Protein AF-0000000068881629 (afdb_homodimer)

Radius of gyration: 26.23 Å; Cα contacts (8 Å, |Δi|>4): 688; chains: 2; bounding box: 53×86×52 Å

Secondary structure (DSSP, 8-state):
-----------------------TTPPPPEEE-SGGGSHHHHHHHHHS-TT-GGGGTTTEEEEEEESEEEEEBTT-SSEEEEE-S-TT-EEEEEEE--S-HHHHHHHHHHHGGGEEEEEEEEEEE-TTSSEEEEEEEEEEEEE-S-GGGB-SSPP-HHHHHHHTHHHHHHHTTTEEE------S--/-----------------------TTPPPPEEE-SGGGSHHHHHHHHHS-TT-GGGGTTTEEEEEEESEEEEEBTT-SSEEEEE-S-TT-EEEEEEE--S-HHHHHHHHHHH-TTEEEEEEEEEEE-TTSSEEEEEEEEEEEEE-S-GGGB-SSPP-HHHHHHHTHHHHHHHTTTEEE------S--

Structure (mmCIF, N/CA/C/O backbone):
data_AF-0000000068881629-model_v1
#
loop_
_entity.id
_entity.type
_entity.pdbx_description
1 polymer 'Putative gamma-glu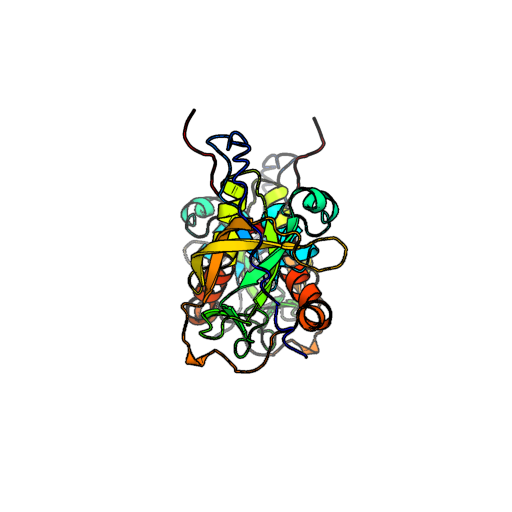tamylcyclotransferase'
#
loop_
_atom_site.group_PDB
_atom_site.id
_atom_site.type_symbol
_atom_site.label_atom_id
_atom_site.label_alt_id
_atom_site.label_comp_id
_atom_site.label_asym_id
_atom_site.label_entity_id
_atom_site.label_seq_id
_atom_site.pdbx_PDB_ins_code
_atom_site.Cartn_x
_atom_site.Cartn_y
_atom_site.Cartn_z
_atom_site.occupancy
_atom_site.B_iso_or_equiv
_atom_site.auth_seq_id
_atom_site.auth_comp_id
_atom_site.auth_asym_id
_atom_site.auth_atom_id
_atom_site.pdbx_PDB_model_num
ATOM 1 N N . MET A 1 1 ? -17.812 -26.344 -12.188 1 23.72 1 MET A N 1
ATOM 2 C CA . MET A 1 1 ? -16.438 -25.969 -12.461 1 23.72 1 MET A CA 1
ATOM 3 C C . MET A 1 1 ? -15.516 -27.188 -12.43 1 23.72 1 MET A C 1
ATOM 5 O O . MET A 1 1 ? -15.281 -27.75 -11.367 1 23.72 1 MET A O 1
ATOM 9 N N . GLN A 1 2 ? -15.562 -27.953 -13.5 1 23.16 2 GLN A N 1
ATOM 10 C CA . GLN A 1 2 ? -15.133 -29.344 -13.609 1 23.16 2 GLN A CA 1
ATOM 11 C C . GLN A 1 2 ? -13.625 -29.484 -13.406 1 23.16 2 GLN A C 1
ATOM 13 O O . GLN A 1 2 ? -12.844 -28.812 -14.086 1 23.16 2 GLN A O 1
ATOM 18 N N . GLN A 1 3 ? -13.172 -29.734 -12.148 1 29.77 3 GLN A N 1
ATOM 19 C CA . GLN A 1 3 ? -11.805 -30.125 -11.828 1 29.77 3 GLN A CA 1
ATOM 20 C C . GLN A 1 3 ? -11.258 -31.109 -12.852 1 29.77 3 GLN A C 1
ATOM 22 O O . GLN A 1 3 ? -11.797 -32.219 -13.016 1 29.77 3 GLN A O 1
ATOM 27 N N . ARG A 1 4 ? -10.742 -30.625 -13.992 1 34.75 4 ARG A N 1
ATOM 28 C CA . ARG A 1 4 ? -10.289 -31.531 -15.039 1 34.75 4 ARG A CA 1
ATOM 29 C C . ARG A 1 4 ? -9.234 -32.5 -14.508 1 34.75 4 ARG A C 1
ATOM 31 O O . ARG A 1 4 ? -8.336 -32.094 -13.766 1 34.75 4 ARG A O 1
ATOM 38 N N . ARG A 1 5 ? -9.586 -33.719 -14.391 1 35.06 5 ARG A N 1
ATOM 39 C CA . ARG A 1 5 ? -8.758 -34.875 -14.039 1 35.06 5 ARG A CA 1
ATOM 40 C C . ARG A 1 5 ? -7.574 -35 -14.984 1 35.06 5 ARG A C 1
ATOM 42 O O . ARG A 1 5 ? -7.75 -35.031 -16.203 1 35.06 5 ARG A O 1
ATOM 49 N N . CYS A 1 6 ? -6.496 -34.406 -14.633 1 38.53 6 CYS A N 1
ATOM 50 C CA . CYS A 1 6 ? -5.297 -34.469 -15.461 1 38.53 6 CYS A CA 1
ATOM 51 C C . CYS A 1 6 ? -4.824 -35.906 -15.633 1 38.53 6 CYS A C 1
ATOM 53 O O . CYS A 1 6 ? -4.742 -36.656 -14.656 1 38.53 6 CYS A O 1
ATOM 55 N N . GLU A 1 7 ? -5.082 -36.562 -16.828 1 32.75 7 GLU A N 1
ATOM 56 C CA . GLU A 1 7 ? -4.535 -37.875 -17.219 1 32.75 7 GLU A CA 1
ATOM 57 C C . GLU A 1 7 ? -3.008 -37.812 -17.25 1 32.75 7 GLU A C 1
ATOM 59 O O . GLU A 1 7 ? -2.416 -36.969 -17.906 1 32.75 7 GLU A O 1
ATOM 64 N N . VAL A 1 8 ? -2.346 -38.281 -16.297 1 36.53 8 VAL A N 1
ATOM 65 C CA . VAL A 1 8 ? -0.892 -38.344 -16.172 1 36.53 8 VAL A CA 1
ATOM 66 C C . VAL A 1 8 ? -0.336 -39.406 -17.109 1 36.53 8 VAL A C 1
ATOM 68 O O . VAL A 1 8 ? -0.591 -40.594 -16.906 1 36.53 8 VAL A O 1
ATOM 71 N N . GLU A 1 9 ? -0.224 -39.25 -18.469 1 35 9 GLU A N 1
ATOM 72 C CA . GLU A 1 9 ? 0.528 -40.25 -19.234 1 35 9 GLU A CA 1
ATOM 73 C C . GLU A 1 9 ? 1.98 -40.312 -18.766 1 35 9 GLU A C 1
ATOM 75 O O . GLU A 1 9 ? 2.57 -39.281 -18.406 1 35 9 GLU A O 1
ATOM 80 N N . LYS A 1 10 ? 2.527 -41.5 -18.406 1 35.69 10 LYS A N 1
ATOM 81 C CA . LYS A 1 10 ? 3.867 -41.906 -18 1 35.69 10 LYS A CA 1
ATOM 82 C C . LYS A 1 10 ? 4.879 -41.656 -19.109 1 35.69 10 LYS A C 1
ATOM 84 O O . LYS A 1 10 ? 4.957 -42.406 -20.078 1 35.69 10 LYS A O 1
ATOM 89 N N . GLY A 1 11 ? 5.047 -40.406 -19.641 1 31.11 11 GLY A N 1
ATOM 90 C CA . GLY A 1 11 ? 6.109 -40.281 -20.625 1 31.11 11 GLY A CA 1
ATOM 91 C C . GLY A 1 11 ? 7.484 -40.594 -20.078 1 31.11 11 GLY A C 1
ATOM 92 O O . GLY A 1 11 ? 7.715 -40.469 -18.859 1 31.11 11 GLY A O 1
ATOM 93 N N . THR A 1 12 ? 8.195 -41.406 -20.75 1 34.22 12 THR A N 1
ATOM 94 C CA . THR A 1 12 ? 9.578 -41.844 -20.594 1 34.22 12 THR A CA 1
ATOM 95 C C . THR A 1 12 ? 10.523 -40.625 -20.578 1 34.22 12 THR A C 1
ATOM 97 O O . THR A 1 12 ? 10.375 -39.719 -21.391 1 34.22 12 THR A O 1
ATOM 100 N N . GLU A 1 13 ? 11.156 -40.312 -19.422 1 25.34 13 GLU A N 1
ATOM 101 C CA . GLU A 1 13 ? 11.984 -39.188 -18.953 1 25.34 13 GLU A CA 1
ATOM 102 C C . GLU A 1 13 ? 13.281 -39.125 -19.766 1 25.34 13 GLU A C 1
ATOM 104 O O . GLU A 1 13 ? 14.211 -39.875 -19.547 1 25.34 13 GLU A O 1
ATOM 109 N N . LYS A 1 14 ? 13.352 -39.219 -21.047 1 33.72 14 LYS A N 1
ATOM 110 C CA . LYS A 1 14 ? 14.695 -38.906 -21.516 1 33.72 14 LYS A CA 1
ATOM 111 C C . LYS A 1 14 ? 15.18 -37.562 -20.969 1 33.72 14 LYS A C 1
ATOM 113 O O . LYS A 1 14 ? 14.5 -36.531 -21.141 1 33.72 14 LYS A O 1
ATOM 118 N N . ASP A 1 15 ? 15.977 -37.469 -19.828 1 27.28 15 ASP A N 1
ATOM 119 C CA . ASP A 1 15 ? 16.641 -36.406 -19.078 1 27.28 15 ASP A CA 1
ATOM 120 C C . ASP A 1 15 ? 17.5 -35.531 -20 1 27.28 15 ASP A C 1
ATOM 122 O O . ASP A 1 15 ? 18.719 -35.469 -19.844 1 27.28 15 ASP A O 1
ATOM 126 N N . SER A 1 16 ? 17.109 -35.312 -21.188 1 32.19 16 SER A N 1
ATOM 127 C CA . SER A 1 16 ? 18.062 -34.375 -21.797 1 32.19 16 SER A CA 1
ATOM 128 C C . SER A 1 16 ? 18.281 -33.156 -20.938 1 32.19 16 SER A C 1
ATOM 130 O O . SER A 1 16 ? 17.375 -32.344 -20.766 1 32.19 16 SER A O 1
ATOM 132 N N . SER A 1 17 ? 19.078 -33.312 -19.906 1 30.61 17 SER A N 1
ATOM 133 C CA . SER A 1 17 ? 19.562 -32.312 -18.953 1 30.61 17 SER A CA 1
ATOM 134 C C . SER A 1 17 ? 20.125 -31.094 -19.672 1 30.61 17 SER A C 1
ATOM 136 O O . SER A 1 17 ? 21.25 -31.141 -20.188 1 30.61 17 SER A O 1
ATOM 138 N N . ARG A 1 18 ? 19.5 -30.516 -20.672 1 30.95 18 ARG A N 1
ATOM 139 C CA . ARG A 1 18 ? 20.078 -29.219 -21.031 1 30.95 18 ARG A CA 1
ATOM 140 C C . ARG A 1 18 ? 20.406 -28.406 -19.781 1 30.95 18 ARG A C 1
ATOM 142 O O . ARG A 1 18 ? 19.531 -28.141 -18.953 1 30.95 18 ARG A O 1
ATOM 149 N N . THR A 1 19 ? 21.641 -28.656 -19.25 1 31.28 19 THR A N 1
ATOM 150 C CA . THR A 1 19 ? 22.219 -27.859 -18.172 1 31.28 19 THR A CA 1
ATOM 151 C C . THR A 1 19 ? 22.094 -26.375 -18.484 1 31.28 19 THR A C 1
ATOM 153 O O . THR A 1 19 ? 22.672 -25.875 -19.453 1 31.28 19 THR A O 1
ATOM 156 N N . CYS A 1 20 ? 20.938 -25.906 -18.812 1 32.12 20 CYS A N 1
ATOM 157 C CA . CYS A 1 20 ? 20.859 -24.438 -18.844 1 32.12 20 CYS A CA 1
ATOM 158 C C . CYS A 1 20 ? 21.656 -23.828 -17.703 1 32.12 20 CYS A C 1
ATOM 160 O O . CYS A 1 20 ? 21.531 -24.25 -16.562 1 32.12 20 CYS A O 1
ATOM 162 N N . SER A 1 21 ? 22.844 -23.344 -17.984 1 31.14 21 SER A N 1
ATOM 163 C CA . SER A 1 21 ? 23.688 -22.594 -17.047 1 31.14 21 SER A CA 1
ATOM 164 C C . SER A 1 21 ? 22.859 -21.703 -16.141 1 31.14 21 SER A C 1
ATOM 166 O O . SER A 1 21 ? 22.172 -20.797 -16.609 1 31.14 21 SER A O 1
ATOM 168 N N . ALA A 1 22 ? 22.156 -22.281 -15.273 1 39.44 22 ALA A N 1
ATOM 169 C CA . ALA A 1 22 ? 21.625 -21.5 -14.164 1 39.44 22 ALA A CA 1
ATOM 170 C C . ALA A 1 22 ? 22.547 -20.328 -13.812 1 39.44 22 ALA A C 1
ATOM 172 O O . ALA A 1 22 ? 23.688 -20.547 -13.391 1 39.44 22 ALA A O 1
ATOM 173 N N . SER A 1 23 ? 22.531 -19.391 -14.594 1 41.22 23 SER A N 1
ATOM 174 C CA . SER A 1 23 ? 23.344 -18.281 -14.102 1 41.22 23 SER A CA 1
ATOM 175 C C . SER A 1 23 ? 23.297 -18.203 -12.578 1 41.22 23 SER A C 1
ATOM 177 O O . SER A 1 23 ? 22.25 -18.359 -11.969 1 41.22 23 SER A O 1
ATOM 179 N N . VAL A 1 24 ? 24.25 -18.516 -11.789 1 50.12 24 VAL A N 1
ATOM 180 C CA . VAL A 1 24 ? 24.578 -18.578 -10.367 1 50.12 24 VAL A CA 1
ATOM 181 C C . VAL A 1 24 ? 23.75 -17.547 -9.609 1 50.12 24 VAL A C 1
ATOM 183 O O . VAL A 1 24 ? 23.406 -17.75 -8.445 1 50.12 24 VAL A O 1
ATOM 186 N N . GLY A 1 25 ? 22.984 -16.594 -10.367 1 66 25 GLY A N 1
ATOM 187 C CA . GLY A 1 25 ? 22.438 -15.469 -9.641 1 66 25 GLY A CA 1
ATOM 188 C C . GLY A 1 25 ? 20.938 -15.336 -9.781 1 66 25 GLY A C 1
ATOM 189 O O . GLY A 1 25 ? 20.312 -14.531 -9.086 1 66 25 GLY A O 1
ATOM 190 N N . ALA A 1 26 ? 20.344 -16.344 -10.609 1 81.69 26 ALA A N 1
ATOM 191 C CA . ALA A 1 26 ? 18.922 -16.125 -10.844 1 81.69 26 ALA A CA 1
ATOM 192 C C . ALA A 1 26 ? 18.078 -16.891 -9.82 1 81.69 26 ALA A C 1
ATOM 194 O O . ALA A 1 26 ? 18.422 -18.016 -9.438 1 81.69 26 ALA A O 1
ATOM 195 N N . PRO A 1 27 ? 17 -16.297 -9.312 1 92.62 27 PRO A N 1
ATOM 196 C CA . PRO A 1 27 ? 16.109 -16.953 -8.352 1 92.62 27 PRO A CA 1
ATOM 197 C C . PRO A 1 27 ? 15.43 -18.188 -8.93 1 92.62 27 PRO A C 1
ATOM 199 O O . PRO A 1 27 ? 15.305 -18.312 -10.156 1 92.62 27 PRO A O 1
ATOM 202 N N . ARG A 1 28 ? 15.117 -19.188 -8.055 1 95.94 28 ARG A N 1
ATOM 203 C CA . ARG A 1 28 ? 14.344 -20.344 -8.484 1 95.94 28 ARG A CA 1
ATOM 204 C C . ARG A 1 28 ? 13.031 -19.938 -9.133 1 95.94 28 ARG A C 1
ATOM 206 O O . ARG A 1 28 ? 12.406 -18.953 -8.719 1 95.94 28 ARG A O 1
ATOM 213 N N . PRO A 1 29 ? 12.633 -20.734 -10.188 1 97.94 29 PRO A N 1
ATOM 214 C CA . PRO A 1 29 ? 11.312 -20.469 -10.758 1 97.94 29 PRO A CA 1
ATOM 215 C C . PRO A 1 29 ? 10.195 -20.531 -9.719 1 97.94 29 PRO A C 1
ATOM 217 O O . PRO A 1 29 ? 10.289 -21.297 -8.75 1 97.94 29 PRO A O 1
ATOM 220 N N . LEU A 1 30 ? 9.195 -19.703 -9.93 1 98.69 30 LEU A N 1
ATOM 221 C CA . LEU A 1 30 ? 8.109 -19.578 -8.961 1 98.69 30 LEU A CA 1
ATOM 222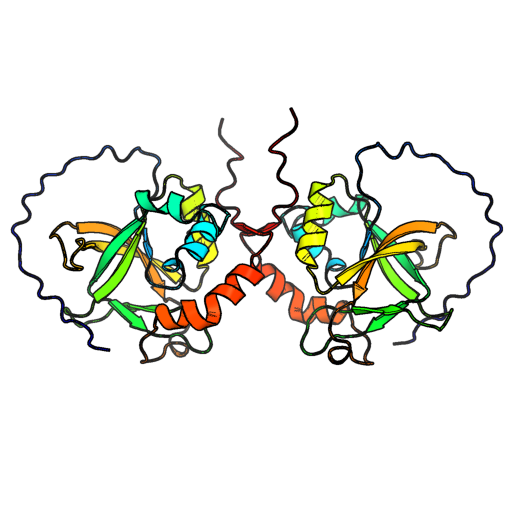 C C . LEU A 1 30 ? 6.762 -19.797 -9.633 1 98.69 30 LEU A C 1
ATOM 224 O O . LEU A 1 30 ? 6.434 -19.125 -10.617 1 98.69 30 LEU A O 1
ATOM 228 N N . PHE A 1 31 ? 6.02 -20.797 -9.133 1 98.81 31 PHE A N 1
ATOM 229 C CA . PHE A 1 31 ? 4.66 -21.031 -9.609 1 98.81 31 PHE A CA 1
ATOM 230 C C . PHE A 1 31 ? 3.662 -20.172 -8.844 1 98.81 31 PHE A C 1
ATOM 232 O O . PHE A 1 31 ? 3.609 -20.219 -7.617 1 98.81 31 PHE A O 1
ATOM 239 N N . VAL A 1 32 ? 2.873 -19.344 -9.57 1 98.81 32 VAL A N 1
ATOM 240 C CA . VAL A 1 32 ? 1.838 -18.531 -8.953 1 98.81 32 VAL A CA 1
ATOM 241 C C . VAL A 1 32 ? 0.462 -18.984 -9.438 1 98.81 32 VAL A C 1
ATOM 243 O O . VAL A 1 32 ? 0.297 -19.328 -10.609 1 98.81 32 VAL A O 1
ATOM 246 N N . TYR A 1 33 ? -0.521 -18.859 -8.523 1 98.75 33 TYR A N 1
ATOM 247 C CA . TYR A 1 33 ? -1.8 -19.5 -8.82 1 98.75 33 TYR A CA 1
ATOM 248 C C . TYR A 1 33 ? -2.961 -18.578 -8.453 1 98.75 33 TYR A C 1
ATOM 250 O O . TYR A 1 33 ? -4.109 -18.859 -8.812 1 98.75 33 TYR A O 1
ATOM 258 N N . GLY A 1 34 ? -2.736 -17.547 -7.707 1 98.5 34 GLY A N 1
ATOM 259 C CA . GLY A 1 34 ? -3.809 -16.719 -7.184 1 98.5 34 GLY A CA 1
ATOM 260 C C . GLY A 1 34 ? -3.906 -15.367 -7.867 1 98.5 34 GLY A C 1
ATOM 261 O O . GLY A 1 34 ? -3.963 -15.297 -9.094 1 98.5 34 GLY A O 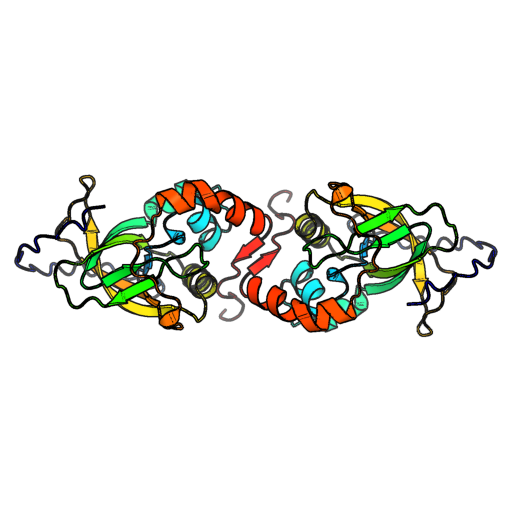1
ATOM 262 N N . THR A 1 35 ? -3.928 -14.281 -7.051 1 98.62 35 THR A N 1
ATOM 263 C CA . THR A 1 35 ? -4.16 -12.93 -7.539 1 98.62 35 THR A CA 1
ATOM 264 C C . THR A 1 35 ? -3.01 -12.469 -8.43 1 98.62 35 THR A C 1
ATOM 266 O O . THR A 1 35 ? -3.207 -11.664 -9.344 1 98.62 35 THR A O 1
ATOM 269 N N . LEU A 1 36 ? -1.833 -13.016 -8.242 1 98.56 36 LEU A N 1
ATOM 270 C CA . LEU A 1 36 ? -0.67 -12.648 -9.039 1 98.56 36 LEU A CA 1
ATOM 271 C C . LEU A 1 36 ? -0.792 -13.188 -10.461 1 98.56 36 LEU A C 1
ATOM 273 O O . LEU A 1 36 ? 0.025 -12.867 -11.32 1 98.56 36 LEU A O 1
ATOM 277 N N . ARG A 1 37 ? -1.816 -13.977 -10.75 1 98.56 37 ARG A N 1
ATOM 278 C CA . ARG A 1 37 ? -2.082 -14.375 -12.125 1 98.56 37 ARG A CA 1
ATOM 279 C C . ARG A 1 37 ? -2.717 -13.227 -12.906 1 98.56 37 ARG A C 1
ATOM 281 O O . ARG A 1 37 ? -2.799 -13.281 -14.141 1 98.56 37 ARG A O 1
ATOM 288 N N . ALA A 1 38 ? -3.33 -12.25 -12.25 1 98.69 38 ALA A N 1
ATOM 289 C CA . ALA A 1 38 ? -3.732 -11.023 -12.938 1 98.69 38 ALA A CA 1
ATOM 290 C C . ALA A 1 38 ? -2.514 -10.227 -13.398 1 98.69 38 ALA A C 1
ATOM 292 O O . ALA A 1 38 ? -1.801 -9.648 -12.578 1 98.69 38 ALA A O 1
ATOM 293 N N . LYS A 1 39 ? -2.303 -10.141 -14.633 1 98.31 39 LYS A N 1
ATOM 294 C CA . LYS A 1 39 ? -1.055 -9.633 -15.203 1 98.31 39 LYS A CA 1
ATOM 295 C C . LYS A 1 39 ? -0.773 -8.211 -14.727 1 98.31 39 LYS A C 1
ATOM 297 O O . LYS A 1 39 ? 0.367 -7.879 -14.398 1 98.31 39 LYS A O 1
ATOM 302 N N . PRO A 1 40 ? -1.777 -7.293 -14.672 1 98.69 40 PRO A N 1
ATOM 303 C CA . PRO A 1 40 ? -1.465 -5.945 -14.18 1 98.69 40 PRO A CA 1
ATOM 304 C C . PRO A 1 40 ? -0.93 -5.949 -12.75 1 98.69 40 PRO A C 1
ATOM 306 O O . PRO A 1 40 ? -0.012 -5.191 -12.43 1 98.69 40 PRO A O 1
ATOM 309 N N . LEU A 1 41 ? -1.505 -6.781 -11.898 1 98.75 41 LEU A N 1
ATOM 310 C CA . LEU A 1 41 ? -1.04 -6.855 -10.516 1 98.75 41 LEU A CA 1
ATOM 311 C C . LEU A 1 41 ? 0.362 -7.449 -10.445 1 98.75 41 LEU A C 1
ATOM 313 O O . LEU A 1 41 ? 1.205 -6.973 -9.68 1 98.75 41 LEU A O 1
ATOM 317 N N . LEU A 1 42 ? 0.613 -8.484 -11.266 1 98.75 42 LEU A N 1
ATOM 318 C CA . LEU A 1 42 ? 1.95 -9.062 -11.328 1 98.75 42 LEU A CA 1
ATOM 319 C C . LEU A 1 42 ? 2.967 -8.031 -11.805 1 98.75 42 LEU A C 1
ATOM 321 O O . LEU A 1 42 ? 4.062 -7.93 -11.25 1 98.75 42 LEU A O 1
ATOM 325 N N . ALA A 1 43 ? 2.604 -7.324 -12.844 1 98.38 43 ALA A N 1
ATOM 326 C CA . ALA A 1 43 ? 3.486 -6.281 -13.359 1 98.38 43 ALA A CA 1
ATOM 327 C C . ALA A 1 43 ? 3.805 -5.246 -12.289 1 98.38 43 ALA A C 1
ATOM 329 O O . ALA A 1 43 ? 4.957 -4.832 -12.133 1 98.38 43 ALA A O 1
ATOM 330 N N . TRP A 1 44 ? 2.805 -4.902 -11.531 1 98.25 44 TRP A N 1
ATOM 331 C CA . TRP A 1 44 ? 3.025 -3.975 -10.43 1 98.25 44 TRP A CA 1
ATOM 332 C C . TRP A 1 44 ? 3.963 -4.578 -9.391 1 98.25 44 TRP A C 1
ATOM 334 O O . TRP A 1 44 ? 4.934 -3.941 -8.977 1 98.25 44 TRP A O 1
ATOM 344 N N . ALA A 1 45 ? 3.691 -5.738 -8.977 1 98.25 45 ALA A N 1
ATOM 345 C CA . ALA A 1 45 ? 4.438 -6.375 -7.895 1 98.25 45 ALA A CA 1
ATOM 346 C C . ALA A 1 45 ? 5.902 -6.559 -8.273 1 98.25 45 ALA A C 1
ATOM 348 O O . ALA A 1 45 ? 6.793 -6.367 -7.441 1 98.25 45 ALA A O 1
ATOM 349 N N . VAL A 1 46 ? 6.18 -6.887 -9.562 1 97.5 46 VAL A N 1
ATOM 350 C CA . VAL A 1 46 ? 7.523 -7.289 -9.969 1 97.5 46 VAL A CA 1
ATOM 351 C C . VAL A 1 46 ? 8.258 -6.09 -10.57 1 97.5 46 VAL A C 1
ATOM 353 O O . VAL A 1 46 ? 9.461 -5.918 -10.344 1 97.5 46 VAL A O 1
ATOM 356 N N . LEU A 1 47 ? 7.477 -5.246 -11.352 1 95.94 47 LEU A N 1
ATOM 357 C CA . LEU A 1 47 ? 8.125 -4.207 -12.148 1 95.94 47 LEU A CA 1
ATOM 358 C C . LEU A 1 47 ? 7.797 -2.822 -11.602 1 95.94 47 LEU A C 1
ATOM 360 O O . LEU A 1 47 ? 8.367 -1.824 -12.055 1 95.94 47 LEU A O 1
ATOM 364 N N . GLY A 1 48 ? 6.832 -2.701 -10.719 1 95.81 48 GLY A N 1
ATOM 365 C CA . GLY A 1 48 ? 6.48 -1.432 -10.102 1 95.81 48 GLY A CA 1
ATOM 366 C C . GLY A 1 48 ? 5.473 -0.635 -10.906 1 95.81 48 GLY A C 1
ATOM 367 O O . GLY A 1 48 ? 5.137 0.495 -10.547 1 95.81 48 GLY A O 1
ATOM 368 N N . ASP A 1 49 ? 5.027 -1.214 -11.969 1 96.19 49 ASP A N 1
ATOM 369 C CA . ASP A 1 49 ? 4.129 -0.513 -12.883 1 96.19 49 ASP A CA 1
ATOM 370 C C . ASP A 1 49 ? 3.121 -1.475 -13.508 1 96.19 49 ASP A C 1
ATOM 372 O O . ASP A 1 49 ? 3.482 -2.301 -14.352 1 96.19 49 ASP A O 1
ATOM 376 N N . SER A 1 50 ? 1.824 -1.289 -13.156 1 97.81 50 SER A N 1
ATOM 377 C CA . SER A 1 50 ? 0.762 -2.209 -13.555 1 97.81 50 SER A CA 1
ATOM 378 C C . SER A 1 50 ? 0.501 -2.145 -15.055 1 97.81 50 SER A C 1
ATOM 380 O O . SER A 1 50 ? -0.161 -3.021 -15.609 1 97.81 50 SER A O 1
ATOM 382 N N . SER A 1 51 ? 1.009 -1.121 -15.719 1 97.19 51 SER A N 1
ATOM 383 C CA . SER A 1 51 ? 0.768 -0.962 -17.141 1 97.19 51 SER A CA 1
ATOM 384 C C . SER A 1 51 ? 1.795 -1.734 -17.969 1 97.19 51 SER A C 1
ATOM 386 O O . SER A 1 51 ? 1.63 -1.903 -19.172 1 97.19 51 SER A O 1
ATOM 388 N N . ARG A 1 52 ? 2.793 -2.311 -17.359 1 97.12 52 ARG A N 1
ATOM 389 C CA . ARG A 1 52 ? 3.896 -2.949 -18.062 1 97.12 52 ARG A CA 1
ATOM 390 C C . ARG A 1 52 ? 3.662 -4.449 -18.203 1 97.12 52 ARG A C 1
ATOM 392 O O . ARG A 1 52 ? 4.559 -5.25 -17.938 1 97.12 52 ARG A O 1
ATOM 399 N N . VAL A 1 53 ? 2.486 -4.812 -18.609 1 97.69 53 VAL A N 1
ATOM 400 C CA . VAL A 1 53 ? 2.082 -6.215 -18.703 1 97.69 53 VAL A CA 1
ATOM 401 C C . VAL A 1 53 ? 2.857 -6.906 -19.812 1 97.69 53 VAL A C 1
ATOM 403 O O . VAL A 1 53 ? 3.197 -8.086 -19.703 1 97.69 53 VAL A O 1
ATOM 406 N N . ASP A 1 54 ? 3.184 -6.195 -20.891 1 96.94 54 ASP A N 1
ATOM 407 C CA . ASP A 1 54 ? 3.885 -6.789 -22.016 1 96.94 54 ASP A CA 1
ATOM 408 C C . ASP A 1 54 ? 5.293 -7.23 -21.625 1 96.94 54 ASP A C 1
ATOM 410 O O . ASP A 1 54 ? 5.84 -8.172 -22.203 1 96.94 54 ASP A O 1
ATOM 414 N N . ASP A 1 55 ? 5.863 -6.574 -20.672 1 96.12 55 ASP A N 1
ATOM 415 C CA . ASP A 1 55 ? 7.211 -6.898 -20.219 1 96.12 55 ASP A CA 1
ATOM 416 C C . ASP A 1 55 ? 7.238 -8.242 -19.5 1 96.12 55 ASP A C 1
ATOM 418 O O . ASP A 1 55 ? 8.312 -8.812 -19.281 1 96.12 55 ASP A O 1
ATOM 422 N N . LEU A 1 56 ? 6.062 -8.789 -19.172 1 96.25 56 LEU A N 1
ATOM 423 C CA . LEU A 1 56 ? 5.961 -10.047 -18.438 1 96.25 56 LEU A CA 1
ATOM 424 C C . LEU A 1 56 ? 6.039 -11.242 -19.391 1 96.25 56 LEU A C 1
ATOM 426 O O . LEU A 1 56 ? 6.258 -12.375 -18.969 1 96.25 56 LEU A O 1
ATOM 430 N N . ASP A 1 57 ? 5.84 -10.992 -20.641 1 94 57 ASP A N 1
ATOM 431 C CA . ASP A 1 57 ? 5.621 -12.062 -21.609 1 94 57 ASP A CA 1
ATOM 432 C C . ASP A 1 57 ? 6.781 -13.062 -21.594 1 94 57 ASP A C 1
ATOM 434 O O . ASP A 1 57 ? 6.57 -14.266 -21.719 1 94 57 ASP A O 1
ATOM 438 N N . ASP A 1 58 ? 7.965 -12.562 -21.391 1 92.06 58 ASP A N 1
ATOM 439 C CA . ASP A 1 58 ? 9.125 -13.453 -21.406 1 92.06 58 ASP A CA 1
ATOM 440 C C . ASP A 1 58 ? 9.391 -14.047 -20.031 1 92.06 58 ASP A C 1
ATOM 442 O O . ASP A 1 58 ? 10.25 -14.922 -19.875 1 92.06 58 ASP A O 1
ATOM 446 N N . MET A 1 59 ? 8.609 -13.664 -19.062 1 95.12 59 MET A N 1
ATOM 447 C CA . MET A 1 59 ? 8.875 -14.062 -17.688 1 95.12 59 MET A CA 1
ATOM 448 C C . MET A 1 59 ? 7.883 -15.117 -17.234 1 95.12 59 MET A C 1
ATOM 450 O O . MET A 1 59 ? 8.102 -15.789 -16.219 1 95.12 59 MET A O 1
ATOM 454 N N . ILE A 1 60 ? 6.777 -15.266 -17.984 1 97.31 60 ILE A N 1
ATOM 455 C CA . ILE A 1 60 ? 5.734 -16.141 -17.469 1 97.31 60 ILE A CA 1
ATOM 456 C C . ILE A 1 60 ? 5.387 -17.203 -18.516 1 97.31 60 ILE A C 1
ATOM 458 O O . ILE A 1 60 ? 5.375 -16.906 -19.719 1 97.31 60 ILE A O 1
ATOM 462 N N . ARG A 1 61 ? 5.074 -18.438 -18.031 1 97.12 61 ARG A N 1
ATOM 463 C CA . ARG A 1 61 ? 4.574 -19.547 -18.844 1 97.12 61 ARG A CA 1
ATOM 464 C C . ARG A 1 61 ? 3.385 -20.234 -18.172 1 97.12 61 ARG A C 1
ATOM 466 O O . ARG A 1 61 ? 3.393 -20.453 -16.953 1 97.12 61 ARG A O 1
ATOM 473 N N . PRO A 1 62 ? 2.344 -20.516 -19 1 98 62 PRO A N 1
ATOM 474 C CA . PRO A 1 62 ? 1.266 -21.312 -18.422 1 98 62 PRO A CA 1
ATOM 475 C C . PRO A 1 62 ? 1.755 -22.656 -17.891 1 98 62 PRO A C 1
ATOM 477 O O . PRO A 1 62 ? 2.602 -23.297 -18.516 1 98 62 PRO A O 1
ATOM 480 N N . ALA A 1 63 ? 1.268 -23.016 -16.719 1 98.62 63 ALA A N 1
ATOM 481 C CA . ALA A 1 63 ? 1.739 -24.234 -16.062 1 98.62 63 ALA A CA 1
ATOM 482 C C . ALA A 1 63 ? 0.702 -24.75 -15.086 1 98.62 63 ALA A C 1
ATOM 484 O O . ALA A 1 63 ? -0.35 -24.141 -14.891 1 98.62 63 ALA A O 1
ATOM 485 N N . GLN A 1 64 ? 0.978 -25.922 -14.547 1 97.88 64 GLN A N 1
ATOM 486 C CA . GLN A 1 64 ? 0.121 -26.531 -13.539 1 97.88 64 GLN A CA 1
ATOM 487 C C . GLN A 1 64 ? 0.942 -27.328 -12.523 1 97.88 64 GLN A C 1
ATOM 489 O O . GLN A 1 64 ? 2.053 -27.781 -12.828 1 97.88 64 GLN A O 1
ATOM 494 N N . VAL A 1 65 ? 0.4 -27.406 -11.367 1 97.06 65 VAL A N 1
ATOM 495 C CA . VAL A 1 65 ? 0.962 -28.297 -10.352 1 97.06 65 VAL A CA 1
ATOM 496 C C . VAL A 1 65 ? -0.081 -29.328 -9.93 1 97.06 65 VAL A C 1
ATOM 498 O O . VAL A 1 65 ? -1.281 -29.047 -9.938 1 97.06 65 VAL A O 1
ATOM 501 N N . SER A 1 66 ? 0.439 -30.5 -9.578 1 93.69 66 SER A N 1
ATOM 502 C CA . SER A 1 66 ? -0.433 -31.578 -9.102 1 93.69 66 SER A CA 1
ATOM 503 C C . SER A 1 66 ? -0.324 -31.734 -7.59 1 93.69 66 SER A C 1
ATOM 505 O O . SER A 1 66 ? 0.561 -31.156 -6.957 1 93.69 66 SER A O 1
ATOM 507 N N . LYS A 1 67 ? -1.294 -32.406 -7.008 1 92.25 67 LYS A N 1
ATOM 508 C CA . LYS A 1 67 ? -1.329 -32.781 -5.598 1 92.25 67 LYS A CA 1
ATOM 509 C C . LYS A 1 67 ? -1.685 -31.578 -4.723 1 92.25 67 LYS A C 1
ATOM 511 O O . LYS A 1 67 ? -1.31 -31.531 -3.549 1 92.25 67 LYS A O 1
ATOM 516 N N . TYR A 1 68 ? -2.23 -30.547 -5.336 1 95.06 68 TYR A N 1
ATOM 517 C CA . TYR A 1 68 ? -2.76 -29.391 -4.609 1 95.06 68 TYR A CA 1
ATOM 518 C C . TYR A 1 68 ? -4.195 -29.109 -5.023 1 95.06 68 TYR A C 1
ATOM 520 O O . TYR A 1 68 ? -4.621 -29.469 -6.125 1 95.06 68 TYR A O 1
ATOM 528 N N . THR A 1 69 ? -4.906 -28.484 -4.168 1 95.44 69 THR A N 1
ATOM 529 C CA . THR A 1 69 ? -6.215 -27.922 -4.457 1 95.44 69 THR A CA 1
ATOM 530 C C . THR A 1 69 ? -6.262 -26.438 -4.066 1 95.44 69 THR A C 1
ATOM 532 O O . THR A 1 69 ? -5.742 -26.062 -3.018 1 95.44 69 THR A O 1
ATOM 535 N N . ARG A 1 70 ? -6.832 -25.688 -4.961 1 97.88 70 ARG A N 1
ATOM 536 C CA . ARG A 1 70 ? -7.012 -24.266 -4.711 1 97.88 70 ARG A CA 1
ATOM 537 C C . ARG A 1 70 ? -8.398 -23.984 -4.129 1 97.88 70 ARG A C 1
ATOM 539 O O . ARG A 1 70 ? -9.406 -24.375 -4.707 1 97.88 70 ARG A O 1
ATOM 546 N N . VAL A 1 71 ? -8.461 -23.281 -3.016 1 97.62 71 VAL A N 1
ATOM 547 C CA . VAL A 1 71 ? -9.734 -23 -2.363 1 97.62 71 VAL A CA 1
ATOM 548 C C . VAL A 1 71 ? -9.812 -21.516 -2.006 1 97.62 71 VAL A C 1
ATOM 550 O O . VAL A 1 71 ? -8.789 -20.844 -1.912 1 97.62 71 VAL A O 1
ATOM 553 N N . ALA A 1 72 ? -11.016 -21 -1.917 1 98.44 72 ALA A N 1
ATOM 554 C CA . ALA A 1 72 ? -11.234 -19.625 -1.469 1 98.44 72 ALA A CA 1
ATOM 555 C C . ALA A 1 72 ? -10.93 -19.484 0.02 1 98.44 72 ALA A C 1
ATOM 557 O O . ALA A 1 72 ? -11.078 -20.438 0.786 1 98.44 72 ALA A O 1
ATOM 558 N N . VAL A 1 73 ? -10.469 -18.359 0.461 1 98.31 73 VAL A N 1
ATOM 559 C CA . VAL A 1 73 ? -10.234 -18 1.854 1 98.31 73 VAL A CA 1
ATOM 560 C C . VAL A 1 73 ? -11.328 -17.031 2.33 1 98.31 73 VAL A C 1
ATOM 562 O O . VAL A 1 73 ? -11.703 -16.109 1.611 1 98.31 73 VAL A O 1
ATOM 565 N N . LYS A 1 74 ? -11.82 -17.25 3.51 1 97.75 74 LYS A N 1
ATOM 566 C CA . LYS A 1 74 ? -12.914 -16.422 4.039 1 97.75 74 LYS A CA 1
ATOM 567 C C . LYS A 1 74 ? -12.539 -14.945 4.047 1 97.75 74 LYS A C 1
ATOM 569 O O . LYS A 1 74 ? -11.453 -14.578 4.492 1 97.75 74 LYS A O 1
ATOM 574 N N . HIS A 1 75 ? -13.398 -14.117 3.48 1 95.31 75 HIS A N 1
ATOM 575 C CA . HIS A 1 75 ? -13.305 -12.656 3.516 1 95.31 75 HIS A CA 1
ATOM 576 C C . HIS A 1 75 ? -12 -12.18 2.891 1 95.31 75 HIS A C 1
ATOM 578 O O . HIS A 1 75 ? -11.422 -11.188 3.336 1 95.31 75 HIS A O 1
ATOM 584 N N . SER A 1 76 ? -11.578 -12.914 1.932 1 97.19 76 SER A N 1
ATOM 585 C CA . SER A 1 76 ? -10.32 -12.555 1.291 1 97.19 76 SER A CA 1
ATOM 586 C C . SER A 1 76 ? -10.43 -12.617 -0.228 1 97.19 76 SER A C 1
ATOM 588 O O . SER A 1 76 ? -11.188 -13.43 -0.766 1 97.19 76 SER A O 1
ATOM 590 N N . ASP A 1 77 ? -9.695 -11.781 -0.865 1 97.88 77 ASP A N 1
ATOM 591 C CA . ASP A 1 77 ? -9.68 -11.734 -2.324 1 97.88 77 ASP A CA 1
ATOM 592 C C . ASP A 1 77 ? -8.719 -12.773 -2.898 1 97.88 77 ASP A C 1
ATOM 594 O O . ASP A 1 77 ? -8.773 -13.086 -4.09 1 97.88 77 ASP A O 1
ATOM 598 N N . TYR A 1 78 ? -7.855 -13.305 -2.117 1 98.25 78 TYR A N 1
ATOM 599 C CA . TYR A 1 78 ? -6.82 -14.227 -2.576 1 98.25 78 TYR A CA 1
ATOM 600 C C . TYR A 1 78 ? -7.129 -15.656 -2.146 1 98.25 78 TYR A C 1
ATOM 602 O O . TYR A 1 78 ? -7.836 -15.875 -1.158 1 98.25 78 TYR A O 1
ATOM 610 N N . PRO A 1 79 ? -6.621 -16.609 -2.953 1 98.62 79 PRO A N 1
ATOM 611 C CA . PRO A 1 79 ? -6.855 -18.031 -2.629 1 98.62 79 PRO A CA 1
ATOM 612 C C . PRO A 1 79 ? -5.746 -18.625 -1.77 1 98.62 79 PRO A C 1
ATOM 614 O O . PRO A 1 79 ? -4.758 -17.953 -1.47 1 98.62 79 PRO A O 1
ATOM 617 N N . ALA A 1 80 ? -6.008 -19.844 -1.381 1 98.12 80 ALA A N 1
ATOM 618 C CA . ALA A 1 80 ? -5.02 -20.734 -0.781 1 98.12 80 ALA A CA 1
ATOM 619 C C . ALA A 1 80 ? -4.863 -22.016 -1.601 1 98.12 80 ALA A C 1
ATOM 621 O O . ALA A 1 80 ? -5.812 -22.453 -2.248 1 98.12 80 ALA A O 1
ATOM 622 N N . VAL A 1 81 ? -3.693 -22.578 -1.619 1 97.06 81 VAL A N 1
ATOM 623 C CA . VAL A 1 81 ? -3.545 -23.969 -2.043 1 97.06 81 VAL A CA 1
ATOM 624 C C . VAL A 1 81 ? -3.24 -24.844 -0.833 1 97.06 81 VAL A C 1
ATOM 626 O O . VAL A 1 81 ? -2.496 -24.438 0.065 1 97.06 81 VAL A O 1
ATOM 629 N N . ILE A 1 82 ? -3.836 -25.969 -0.866 1 94.19 82 ILE A N 1
ATOM 630 C CA . ILE A 1 82 ? -3.574 -26.984 0.138 1 94.19 82 ILE A CA 1
ATOM 631 C C . ILE A 1 82 ? -3.211 -28.312 -0.549 1 94.19 82 ILE A C 1
ATOM 633 O O . ILE A 1 82 ? -3.611 -28.547 -1.689 1 94.19 82 ILE A O 1
ATOM 637 N N . ARG A 1 83 ? -2.416 -29.078 0.151 1 91.31 83 ARG A N 1
ATOM 638 C CA . ARG A 1 83 ? -2.049 -30.375 -0.405 1 91.31 83 ARG A CA 1
ATOM 639 C C . ARG A 1 83 ? -3.266 -31.297 -0.513 1 91.31 83 ARG A C 1
ATOM 641 O O . ARG A 1 83 ? -4.113 -31.312 0.381 1 91.31 83 ARG A O 1
ATOM 648 N N . SER A 1 84 ? -3.406 -31.812 -1.606 1 86.81 84 SER A N 1
ATOM 649 C CA . SER A 1 84 ? -4.484 -32.75 -1.872 1 86.81 84 SER A CA 1
ATOM 650 C C . SER A 1 84 ? -3.953 -34.188 -1.984 1 86.81 84 SER A C 1
ATOM 652 O O . SER A 1 84 ? -2.859 -34.406 -2.508 1 86.81 84 SER A O 1
ATOM 654 N N . ALA A 1 85 ? -4.746 -35.094 -1.392 1 77.69 85 ALA A N 1
ATOM 655 C CA . ALA A 1 85 ? -4.387 -36.531 -1.464 1 77.69 85 ALA A CA 1
ATOM 656 C C . ALA A 1 85 ? -4.801 -37.125 -2.805 1 77.69 85 ALA A C 1
ATOM 658 O O . ALA A 1 85 ? -4.328 -38.188 -3.18 1 77.69 85 ALA A O 1
ATOM 659 N N . GLU A 1 86 ? -5.559 -36.375 -3.463 1 80.31 86 GLU A N 1
ATOM 660 C CA . GLU A 1 86 ? -6.062 -36.906 -4.723 1 80.31 86 GLU A CA 1
ATOM 661 C C . GLU A 1 86 ? -5.09 -36.656 -5.867 1 80.31 86 GLU A C 1
ATOM 663 O O . GLU A 1 86 ? -4.773 -35.5 -6.16 1 80.31 86 GLU A O 1
ATOM 668 N N . GLU A 1 87 ? -4.609 -37.656 -6.496 1 74.19 87 GLU A N 1
ATOM 669 C CA . GLU A 1 87 ? -3.607 -37.594 -7.555 1 74.19 87 GLU A CA 1
ATOM 670 C C . GLU A 1 87 ? -4.102 -36.75 -8.727 1 74.19 87 GLU A C 1
ATOM 672 O O . GLU A 1 87 ? -3.303 -36.094 -9.414 1 74.19 87 GLU A O 1
ATOM 677 N N . GLY A 1 88 ? -5.332 -36.656 -8.945 1 81.31 88 GLY A N 1
ATOM 678 C CA . GLY A 1 88 ? -5.883 -35.969 -10.094 1 81.31 88 GLY A CA 1
ATOM 679 C C . GLY A 1 88 ? -6.105 -34.469 -9.836 1 81.31 88 GLY A C 1
ATOM 680 O O . GLY A 1 88 ? -6.398 -33.719 -10.766 1 81.31 88 GLY A O 1
ATOM 681 N N . ASP A 1 89 ? -5.914 -34.062 -8.695 1 89.31 89 ASP A N 1
ATOM 682 C CA . ASP A 1 89 ? -6.113 -32.656 -8.375 1 89.31 89 ASP A CA 1
ATOM 683 C C . ASP A 1 89 ? -4.953 -31.797 -8.883 1 89.31 89 ASP A C 1
ATOM 685 O O . ASP A 1 89 ? -3.787 -32.125 -8.648 1 89.31 89 ASP A O 1
ATOM 689 N N . CYS A 1 90 ? -5.258 -30.781 -9.703 1 93.25 90 CYS A N 1
ATOM 690 C CA . CYS A 1 90 ? -4.234 -29.891 -10.234 1 93.25 90 CYS A CA 1
ATOM 691 C C . CYS A 1 90 ? -4.656 -28.422 -10.078 1 93.25 90 CYS A C 1
ATOM 693 O O . CYS A 1 90 ? -5.844 -28.125 -9.961 1 93.25 90 CYS A O 1
ATOM 695 N N . VAL A 1 91 ? -3.76 -27.625 -10.039 1 97.06 91 VAL A N 1
ATOM 696 C CA . VAL A 1 91 ? -3.955 -26.172 -9.961 1 97.06 91 VAL A CA 1
ATOM 697 C C . VAL A 1 91 ? -3.256 -25.5 -11.133 1 97.06 91 VAL A C 1
ATOM 699 O O . VAL A 1 91 ? -2.049 -25.656 -11.328 1 97.06 91 VAL A O 1
ATOM 702 N N . ASP A 1 92 ? -4.059 -24.75 -11.969 1 96.88 92 ASP A N 1
ATOM 703 C CA . ASP A 1 92 ? -3.482 -23.984 -13.07 1 96.88 92 ASP A CA 1
ATOM 704 C C . ASP A 1 92 ? -2.871 -22.688 -12.57 1 96.88 92 ASP A C 1
ATOM 706 O O . ASP A 1 92 ? -3.354 -22.094 -11.602 1 96.88 92 ASP A O 1
ATOM 710 N N . GLY A 1 93 ? -1.859 -22.281 -13.234 1 98.38 93 GLY A N 1
ATOM 711 C CA . GLY A 1 93 ? -1.199 -21.031 -12.906 1 98.38 93 GLY A CA 1
ATOM 712 C C . GLY A 1 93 ? -0.114 -20.656 -13.898 1 98.38 93 GLY A C 1
ATOM 713 O O . GLY A 1 93 ? -0.208 -20.969 -15.086 1 98.38 93 GLY A O 1
ATOM 714 N N . TYR A 1 94 ? 0.794 -19.781 -13.445 1 98.56 94 TYR A N 1
ATOM 715 C CA . TYR A 1 94 ? 1.97 -19.391 -14.211 1 98.56 94 TYR A CA 1
ATOM 716 C C . TYR A 1 94 ? 3.25 -19.859 -13.531 1 98.56 94 TYR A C 1
ATOM 718 O O . TYR A 1 94 ? 3.355 -19.844 -12.305 1 98.56 94 TYR A O 1
ATOM 726 N N . LEU A 1 95 ? 4.141 -20.312 -14.352 1 98.69 95 LEU A N 1
ATOM 727 C CA . LEU A 1 95 ? 5.523 -20.406 -13.898 1 98.69 95 LEU A CA 1
ATOM 728 C C . LEU A 1 95 ? 6.297 -19.125 -14.203 1 98.69 95 LEU A C 1
ATOM 730 O O . LEU A 1 95 ? 6.375 -18.719 -15.359 1 98.69 95 LEU A O 1
ATOM 734 N N . LEU A 1 96 ? 6.793 -18.516 -13.203 1 98.44 96 LEU A N 1
ATOM 735 C CA . LEU A 1 96 ? 7.566 -17.281 -13.328 1 98.44 96 LEU A CA 1
ATOM 736 C C . LEU A 1 96 ? 9.062 -17.578 -13.328 1 98.44 96 LEU A C 1
ATOM 738 O O . LEU A 1 96 ? 9.562 -18.281 -12.445 1 98.44 96 LEU A O 1
ATOM 742 N N . GLN A 1 97 ? 9.727 -17.109 -14.289 1 96.94 97 GLN A N 1
ATOM 743 C CA . GLN A 1 97 ? 11.188 -17.016 -14.281 1 96.94 97 GLN A CA 1
ATOM 744 C C . GLN A 1 97 ? 11.641 -15.578 -14.031 1 96.94 97 GLN A C 1
ATOM 746 O O . GLN A 1 97 ? 11.648 -14.758 -14.953 1 96.94 97 GLN A O 1
ATOM 751 N N . LEU A 1 98 ? 12.078 -15.336 -12.844 1 95.31 98 LEU A N 1
ATOM 752 C CA . LEU A 1 98 ? 12.445 -13.984 -12.438 1 95.31 98 LEU A CA 1
ATOM 753 C C . LEU A 1 98 ? 13.906 -13.695 -12.773 1 95.31 98 LEU A C 1
ATOM 755 O O . LEU A 1 98 ? 14.742 -14.602 -12.742 1 95.31 98 LEU A O 1
ATOM 759 N N . ASP A 1 99 ? 14.227 -12.438 -13 1 91.44 99 ASP A N 1
ATOM 760 C CA . ASP A 1 99 ? 15.562 -12.047 -13.438 1 91.44 99 ASP A CA 1
ATOM 761 C C . ASP A 1 99 ? 16.484 -11.812 -12.242 1 91.44 99 ASP A C 1
ATOM 763 O O . ASP A 1 99 ? 17.703 -11.984 -12.344 1 91.44 99 ASP A O 1
ATOM 767 N N . THR A 1 100 ? 15.898 -11.359 -11.117 1 93.12 100 THR A N 1
ATOM 768 C CA . THR A 1 100 ? 16.75 -10.945 -10.016 1 93.12 100 THR A CA 1
ATOM 769 C C . THR A 1 100 ? 16.203 -11.461 -8.688 1 93.12 100 THR A C 1
ATOM 771 O O . THR A 1 100 ? 15.008 -11.727 -8.562 1 93.12 100 THR A O 1
ATOM 774 N N . ARG A 1 101 ? 17.062 -11.477 -7.734 1 94.19 101 ARG A N 1
ATOM 775 C CA . ARG A 1 101 ? 16.672 -11.82 -6.367 1 94.19 101 ARG A CA 1
ATOM 776 C C . ARG A 1 101 ? 15.742 -10.766 -5.781 1 94.19 101 ARG A C 1
ATOM 778 O O . ARG A 1 101 ? 14.875 -11.078 -4.961 1 94.19 101 ARG A O 1
ATOM 785 N N . SER A 1 102 ? 15.945 -9.547 -6.227 1 94.94 102 SER A N 1
ATOM 786 C CA . SER A 1 102 ? 15.078 -8.469 -5.766 1 94.94 102 SER A CA 1
ATOM 787 C C . SER A 1 102 ? 13.633 -8.703 -6.199 1 94.94 102 SER A C 1
ATOM 789 O O . SER A 1 102 ? 12.703 -8.484 -5.418 1 94.94 102 SER A O 1
ATOM 791 N N . GLN A 1 103 ? 13.477 -9.133 -7.379 1 95.75 103 GLN A N 1
ATOM 792 C CA . GLN A 1 103 ? 12.133 -9.445 -7.855 1 95.75 103 GLN A CA 1
ATOM 793 C C . GLN A 1 103 ? 11.5 -10.562 -7.035 1 95.75 103 GLN A C 1
ATOM 795 O O . GLN A 1 103 ? 10.32 -10.5 -6.695 1 95.75 103 GLN A O 1
ATOM 800 N N . ARG A 1 104 ? 12.297 -11.586 -6.668 1 97.06 104 ARG A N 1
ATOM 801 C CA . ARG A 1 104 ? 11.797 -12.672 -5.836 1 97.06 104 ARG A CA 1
ATOM 802 C C . ARG A 1 104 ? 11.406 -12.164 -4.453 1 97.06 104 ARG A C 1
ATOM 804 O O . ARG A 1 104 ? 10.344 -12.531 -3.932 1 97.06 104 ARG A O 1
ATOM 811 N N . LYS A 1 105 ? 12.242 -11.312 -3.92 1 96.31 105 LYS A N 1
ATOM 812 C CA . LYS A 1 105 ? 11.961 -10.742 -2.605 1 96.31 105 LYS A CA 1
ATOM 813 C C . LYS A 1 105 ? 10.672 -9.93 -2.625 1 96.31 105 LYS A C 1
ATOM 815 O O . LYS A 1 105 ? 9.898 -9.961 -1.665 1 96.31 105 LYS A O 1
ATOM 820 N N . LYS A 1 106 ? 10.43 -9.18 -3.705 1 97.56 106 LYS A N 1
ATOM 821 C CA . LYS A 1 106 ? 9.188 -8.43 -3.865 1 97.56 106 LYS A CA 1
ATOM 822 C C . LYS A 1 106 ? 7.977 -9.352 -3.746 1 97.56 106 LYS A C 1
ATOM 824 O O . LYS A 1 106 ? 7.02 -9.047 -3.033 1 97.56 106 LYS A O 1
ATOM 829 N N . LEU A 1 107 ? 8.031 -10.531 -4.359 1 98 107 LEU A N 1
ATOM 830 C CA . LEU A 1 107 ? 6.902 -11.445 -4.355 1 98 107 LEU A CA 1
ATOM 831 C C . LEU A 1 107 ? 6.762 -12.133 -3.002 1 98 107 LEU A C 1
ATOM 833 O O . LEU A 1 107 ? 5.645 -12.359 -2.529 1 98 107 LEU A O 1
ATOM 837 N N . ASP A 1 108 ? 7.906 -12.445 -2.357 1 97 108 ASP A N 1
ATOM 838 C CA . ASP A 1 108 ? 7.859 -12.984 -1.002 1 97 108 ASP A CA 1
ATOM 839 C C . ASP A 1 108 ? 7.191 -12 -0.044 1 97 108 ASP A C 1
ATOM 841 O O . ASP A 1 108 ? 6.367 -12.398 0.783 1 97 108 ASP A O 1
ATOM 845 N N . ASP A 1 109 ? 7.551 -10.781 -0.189 1 95.81 109 ASP A N 1
ATOM 846 C CA . ASP A 1 109 ? 6.988 -9.742 0.668 1 95.81 109 ASP A CA 1
ATOM 847 C C . ASP A 1 109 ? 5.504 -9.531 0.368 1 95.81 109 ASP A C 1
ATOM 849 O O . ASP A 1 109 ? 4.711 -9.297 1.28 1 95.81 109 ASP A O 1
ATOM 853 N N . PHE A 1 110 ? 5.137 -9.523 -0.854 1 97.31 110 PHE A N 1
ATOM 854 C CA . PHE A 1 110 ? 3.738 -9.406 -1.255 1 97.31 110 PHE A CA 1
ATOM 855 C C . PHE A 1 110 ? 2.885 -10.461 -0.565 1 97.31 110 PHE A C 1
ATOM 857 O O . PHE A 1 110 ? 1.779 -10.172 -0.103 1 97.31 110 PHE A O 1
ATOM 864 N N . GLU A 1 111 ? 3.354 -11.734 -0.516 1 95.94 111 GLU A N 1
ATOM 865 C CA . GLU A 1 111 ? 2.592 -12.836 0.062 1 95.94 111 GLU A CA 1
ATOM 866 C C . GLU A 1 111 ? 2.566 -12.75 1.586 1 95.94 111 GLU A C 1
ATOM 868 O O . GLU A 1 111 ? 1.534 -13 2.209 1 95.94 111 GLU A O 1
ATOM 873 N N . GLY A 1 112 ? 3.678 -12.516 2.158 1 93.12 112 GLY A N 1
ATOM 874 C CA . GLY A 1 112 ? 3.77 -12.367 3.604 1 93.12 112 GLY A CA 1
ATOM 875 C C . GLY A 1 112 ? 3.834 -13.695 4.332 1 93.12 112 GLY A C 1
ATOM 876 O O . GLY A 1 112 ? 4.164 -14.727 3.736 1 93.12 112 GLY A O 1
ATOM 877 N N . GLU A 1 113 ? 3.416 -13.656 5.602 1 93.12 113 GLU A N 1
ATOM 878 C CA . GLU A 1 113 ? 3.738 -14.75 6.508 1 93.12 113 GLU A CA 1
ATOM 879 C C . GLU A 1 113 ? 2.648 -15.82 6.492 1 93.12 113 GLU A C 1
ATOM 881 O O . GLU A 1 113 ? 2.844 -16.922 7.008 1 93.12 113 GLU A O 1
ATOM 886 N N . THR A 1 114 ? 1.555 -15.555 5.871 1 95.56 114 THR A N 1
ATOM 887 C CA . THR A 1 114 ? 0.453 -16.516 5.836 1 95.56 114 THR A CA 1
ATOM 888 C C . THR A 1 114 ? 0.734 -17.625 4.832 1 95.56 114 THR A C 1
ATOM 890 O O . THR A 1 114 ? 0.009 -18.625 4.781 1 95.56 114 THR A O 1
ATOM 893 N N . TYR A 1 115 ? 1.758 -17.453 4.035 1 97.5 115 TYR A N 1
ATOM 894 C CA . TYR A 1 115 ? 2.176 -18.453 3.051 1 97.5 115 TYR A CA 1
ATOM 895 C C . TYR A 1 115 ? 3.613 -18.891 3.299 1 97.5 115 TYR A C 1
ATOM 897 O O . TYR A 1 115 ? 4.465 -18.078 3.654 1 97.5 115 TYR A O 1
ATOM 905 N N . ALA A 1 116 ? 3.873 -20.141 3.092 1 97.69 116 ALA A N 1
ATOM 906 C CA . ALA A 1 116 ? 5.23 -20.688 3.125 1 97.69 116 ALA A CA 1
ATOM 907 C C . ALA A 1 116 ? 5.688 -21.109 1.73 1 97.69 116 ALA A C 1
ATOM 909 O O . ALA A 1 116 ? 4.883 -21.578 0.925 1 97.69 116 ALA A O 1
ATOM 910 N N . VAL A 1 117 ? 6.953 -20.969 1.488 1 97.94 117 VAL A N 1
ATOM 911 C CA . VAL A 1 117 ? 7.543 -21.406 0.227 1 97.94 117 VAL A CA 1
ATOM 912 C C . VAL A 1 117 ? 7.844 -22.891 0.287 1 97.94 117 VAL A C 1
ATOM 914 O O . VAL A 1 117 ? 8.477 -23.375 1.231 1 97.94 117 VAL A O 1
ATOM 917 N N . GLU A 1 118 ? 7.379 -23.609 -0.654 1 97.38 118 GLU A N 1
ATOM 918 C CA . GLU A 1 118 ? 7.691 -25.031 -0.796 1 97.38 118 GLU A CA 1
ATOM 919 C C . GLU A 1 118 ? 8.203 -25.344 -2.197 1 97.38 118 GLU A C 1
ATOM 921 O O . GLU A 1 118 ? 7.801 -24.719 -3.172 1 97.38 118 GLU A O 1
ATOM 926 N N . SER A 1 119 ? 9.055 -26.359 -2.207 1 97.62 119 SER A N 1
ATOM 927 C CA . SER A 1 119 ? 9.5 -26.859 -3.506 1 97.62 119 SER A CA 1
ATOM 928 C C . SER A 1 119 ? 8.445 -27.766 -4.141 1 97.62 119 SER A C 1
ATOM 930 O O . SER A 1 119 ? 7.781 -28.531 -3.443 1 97.62 119 SER A O 1
ATOM 932 N N . THR A 1 120 ? 8.32 -27.672 -5.477 1 97.06 120 THR A N 1
ATOM 933 C CA . THR A 1 120 ? 7.359 -28.516 -6.18 1 97.06 120 THR A CA 1
ATOM 934 C C . THR A 1 120 ? 7.797 -28.734 -7.625 1 97.06 120 THR A C 1
ATOM 936 O O . THR A 1 120 ? 8.773 -28.141 -8.086 1 97.06 120 THR A O 1
ATOM 939 N N . ILE A 1 121 ? 7.156 -29.672 -8.234 1 96.81 121 ILE A N 1
ATOM 940 C CA . ILE A 1 121 ? 7.355 -29.938 -9.656 1 96.81 121 ILE A CA 1
ATOM 941 C C . ILE A 1 121 ? 6.223 -29.297 -10.461 1 96.81 121 ILE A C 1
ATOM 943 O O . ILE A 1 121 ? 5.047 -29.547 -10.203 1 96.81 121 ILE A O 1
ATOM 947 N N . VAL A 1 122 ? 6.617 -28.469 -11.367 1 98.31 122 VAL A N 1
ATOM 948 C CA . VAL A 1 122 ? 5.656 -27.719 -12.172 1 98.31 122 VAL A CA 1
ATOM 949 C C . VAL A 1 122 ? 5.613 -28.281 -13.586 1 98.31 122 VAL A C 1
ATOM 951 O O . VAL A 1 122 ? 6.652 -28.469 -14.227 1 98.31 122 VAL A O 1
ATOM 954 N N . SER A 1 123 ? 4.438 -28.594 -14.086 1 97.94 123 SER A N 1
ATOM 955 C CA . SER A 1 123 ? 4.246 -29.062 -15.453 1 97.94 123 SER A CA 1
ATOM 956 C C . SER A 1 123 ? 3.906 -27.906 -16.391 1 97.94 123 SER A C 1
ATOM 958 O O . SER A 1 123 ? 2.965 -27.156 -16.141 1 97.94 123 SER A O 1
ATOM 960 N N . LEU A 1 124 ? 4.641 -27.781 -17.438 1 98.25 124 LEU A N 1
ATOM 961 C CA . LEU A 1 124 ? 4.371 -26.703 -18.391 1 98.25 124 LEU A CA 1
ATOM 962 C C . LEU A 1 124 ? 3.195 -27.078 -19.297 1 98.25 124 LEU A C 1
ATOM 964 O O . LEU A 1 124 ? 3.002 -28.25 -19.625 1 98.25 124 LEU A O 1
ATOM 968 N N . LEU A 1 125 ? 2.535 -26.062 -19.625 1 97.5 125 LEU A N 1
ATOM 969 C CA . LEU A 1 125 ? 1.39 -26.266 -20.516 1 97.5 125 LEU A CA 1
ATOM 970 C C . LEU A 1 125 ? 1.661 -25.688 -21.891 1 97.5 125 LEU A C 1
ATOM 972 O O . LEU A 1 125 ? 2.33 -24.656 -22.031 1 97.5 125 LEU A O 1
ATOM 976 N N . GLY A 1 126 ? 1.059 -26.312 -22.859 1 93.62 126 GLY A N 1
ATOM 977 C CA . GLY A 1 126 ? 1.134 -25.812 -24.219 1 93.62 126 GLY A CA 1
ATOM 978 C C . GLY A 1 126 ? 0.042 -24.812 -24.547 1 93.62 126 GLY A C 1
ATOM 979 O O . GLY A 1 126 ? -0.804 -24.516 -23.703 1 93.62 126 GLY A O 1
ATOM 980 N N . SER A 1 127 ? 0.092 -24.25 -25.766 1 90.94 127 SER A N 1
ATOM 981 C CA . SER A 1 127 ? -0.885 -23.266 -26.219 1 90.94 127 SER A CA 1
ATOM 982 C C . SER A 1 127 ? -2.297 -23.828 -26.203 1 90.94 127 SER A C 1
ATOM 984 O O . SER A 1 127 ? -3.277 -23.094 -26.125 1 90.94 127 SER A O 1
ATOM 986 N N . ASP A 1 128 ? -2.377 -25.141 -26.219 1 90.94 128 ASP A N 1
ATOM 987 C CA . ASP A 1 128 ? -3.678 -25.812 -26.219 1 90.94 128 ASP A CA 1
ATOM 988 C C . ASP A 1 128 ? -4.176 -26.047 -24.797 1 90.94 128 ASP A C 1
ATOM 990 O O . ASP A 1 128 ? -5.266 -26.594 -24.594 1 90.94 128 ASP A O 1
ATOM 994 N N . GLY A 1 129 ? -3.369 -25.672 -23.844 1 90.88 129 GLY A N 1
ATOM 995 C CA . GLY A 1 129 ? -3.775 -25.797 -22.453 1 90.88 129 GLY A CA 1
ATOM 996 C C . GLY A 1 129 ? -3.459 -27.156 -21.859 1 90.88 129 GLY A C 1
ATOM 997 O O . GLY A 1 129 ? -3.801 -27.438 -20.719 1 90.88 129 GLY A O 1
ATOM 998 N N . HIS A 1 130 ? -2.857 -27.984 -22.641 1 93.06 130 HIS A N 1
ATOM 999 C CA . HIS A 1 130 ? -2.502 -29.312 -22.172 1 93.06 130 HIS A CA 1
ATOM 1000 C C . HIS A 1 130 ? -1.026 -29.391 -21.797 1 93.06 130 HIS A C 1
ATOM 1002 O O . HIS A 1 130 ? -0.204 -28.656 -22.344 1 93.06 130 HIS A O 1
ATOM 1008 N N . PRO A 1 131 ? -0.744 -30.312 -20.844 1 93.88 131 PRO A N 1
ATOM 1009 C CA . PRO A 1 131 ? 0.663 -30.484 -20.469 1 93.88 131 PRO A CA 1
ATOM 1010 C C . PRO A 1 131 ? 1.551 -30.844 -21.672 1 93.88 131 PRO A C 1
ATOM 1012 O O . PRO A 1 131 ? 1.149 -31.625 -22.531 1 93.88 131 PRO A O 1
ATOM 1015 N N . THR A 1 132 ? 2.744 -30.266 -21.75 1 95.12 132 THR A N 1
ATOM 1016 C CA . THR A 1 132 ? 3.699 -30.516 -22.828 1 95.12 132 THR A CA 1
ATOM 1017 C C . THR A 1 132 ? 4.551 -31.734 -22.531 1 95.12 132 THR A C 1
ATOM 1019 O O . THR A 1 132 ? 5.227 -32.25 -23.422 1 95.12 132 THR A O 1
ATOM 1022 N N . GLY A 1 133 ? 4.52 -32.188 -21.359 1 95.12 133 GLY A N 1
ATOM 1023 C CA . GLY A 1 133 ? 5.426 -33.219 -20.891 1 95.12 133 GLY A CA 1
ATOM 1024 C C . GLY A 1 133 ? 6.656 -32.688 -20.203 1 95.12 133 GLY A C 1
ATOM 1025 O O . GLY A 1 133 ? 7.348 -33.406 -19.484 1 95.12 133 GLY A O 1
ATOM 1026 N N . GLU A 1 134 ? 6.926 -31.406 -20.391 1 97.06 134 GLU A N 1
ATOM 1027 C CA . GLU A 1 134 ? 8.055 -30.75 -19.719 1 97.06 134 GLU A CA 1
ATOM 1028 C C . GLU A 1 134 ? 7.707 -30.375 -18.297 1 97.06 134 GLU A C 1
ATOM 1030 O O . GLU A 1 134 ? 6.617 -29.859 -18.031 1 97.06 134 GLU A O 1
ATOM 1035 N N . THR A 1 135 ? 8.672 -30.703 -17.375 1 97.88 135 THR A N 1
ATOM 1036 C CA . THR A 1 135 ? 8.516 -30.312 -15.977 1 97.88 135 THR A CA 1
ATOM 1037 C C . THR A 1 135 ? 9.703 -29.469 -15.516 1 97.88 135 THR A C 1
ATOM 1039 O O . THR A 1 135 ? 10.805 -29.594 -16.062 1 97.88 135 THR A O 1
ATOM 1042 N N . VAL A 1 136 ? 9.414 -28.578 -14.609 1 97.62 136 VAL A N 1
ATOM 1043 C CA . VAL A 1 136 ? 10.43 -27.719 -14.023 1 97.62 136 VAL A CA 1
ATOM 1044 C C . VAL A 1 136 ? 10.32 -27.75 -12.5 1 97.62 136 VAL A C 1
ATOM 1046 O O . VAL A 1 136 ? 9.219 -27.672 -11.945 1 97.62 136 VAL A O 1
ATOM 1049 N N . GLN A 1 137 ? 11.492 -27.969 -11.844 1 97.69 137 GLN A N 1
ATOM 1050 C CA . GLN A 1 137 ? 11.5 -27.781 -10.398 1 97.69 137 GLN A CA 1
ATOM 1051 C C . GLN A 1 137 ? 11.406 -26.297 -10.031 1 97.69 137 GLN A C 1
ATOM 1053 O O . GLN A 1 137 ? 12.133 -25.469 -10.586 1 97.69 137 GLN A O 1
ATOM 1058 N N . GLY A 1 138 ? 10.469 -25.969 -9.164 1 98.12 138 GLY A N 1
ATOM 1059 C CA . GLY A 1 138 ? 10.289 -24.594 -8.727 1 98.12 138 GLY A CA 1
ATOM 1060 C C . GLY A 1 138 ? 9.672 -24.484 -7.344 1 98.12 138 GLY A C 1
ATOM 1061 O O . GLY A 1 138 ? 9.594 -25.469 -6.609 1 98.12 138 GLY A O 1
ATOM 1062 N N . ASP A 1 139 ? 9.352 -23.281 -6.949 1 98.5 139 ASP A N 1
ATOM 1063 C CA . ASP A 1 139 ? 8.734 -23 -5.656 1 98.5 139 ASP A CA 1
ATOM 1064 C C . ASP A 1 139 ? 7.254 -22.656 -5.816 1 98.5 139 ASP A C 1
ATOM 1066 O O . ASP A 1 139 ? 6.816 -22.266 -6.902 1 98.5 139 ASP A O 1
ATOM 1070 N N . ILE A 1 140 ? 6.516 -22.828 -4.793 1 98.56 140 ILE A N 1
ATOM 1071 C CA . ILE A 1 140 ? 5.109 -22.453 -4.703 1 98.56 140 ILE A CA 1
ATOM 1072 C C . ILE A 1 140 ? 4.805 -21.922 -3.303 1 98.56 140 ILE A C 1
ATOM 1074 O O . ILE A 1 140 ? 5.457 -22.297 -2.33 1 98.56 140 ILE A O 1
ATOM 1078 N N . TYR A 1 141 ? 3.875 -21 -3.232 1 98.56 141 TYR A N 1
ATOM 1079 C CA . TYR A 1 141 ? 3.41 -20.5 -1.939 1 98.56 141 TYR A CA 1
ATOM 1080 C C . TYR A 1 141 ? 2.25 -21.344 -1.421 1 98.56 141 TYR A C 1
ATOM 1082 O O . TYR A 1 141 ? 1.178 -21.375 -2.027 1 98.56 141 TYR A O 1
ATOM 1090 N N . VAL A 1 142 ? 2.459 -21.922 -0.268 1 98.19 142 VAL A N 1
ATOM 1091 C CA . VAL A 1 142 ? 1.438 -22.812 0.289 1 98.19 142 VAL A CA 1
ATOM 1092 C C . VAL A 1 142 ? 0.863 -22.188 1.562 1 98.19 142 VAL A C 1
ATOM 1094 O O . VAL A 1 142 ? 1.604 -21.656 2.389 1 98.19 142 VAL A O 1
ATOM 1097 N N . TRP A 1 143 ? -0.477 -22.328 1.736 1 97.94 143 TRP A N 1
ATOM 1098 C CA . TRP A 1 143 ? -1.177 -21.766 2.885 1 97.94 143 TRP A CA 1
ATOM 1099 C C . TRP A 1 143 ? -0.7 -22.406 4.184 1 97.94 143 TRP A C 1
ATOM 1101 O O . TRP A 1 143 ? -0.742 -23.625 4.332 1 97.94 143 TRP A O 1
ATOM 1111 N N . VAL A 1 144 ? -0.24 -21.562 5.137 1 97.31 144 VAL A N 1
ATOM 1112 C CA . VAL A 1 144 ? 0.14 -22.062 6.457 1 97.31 144 VAL A CA 1
ATOM 1113 C C . VAL A 1 144 ? -0.585 -21.266 7.539 1 97.31 144 VAL A C 1
ATOM 1115 O O . VAL A 1 144 ? -0.208 -21.312 8.711 1 97.31 144 VAL A O 1
ATOM 1118 N N . GLY A 1 145 ? -1.55 -20.469 7.113 1 96.25 145 GLY A N 1
ATOM 1119 C CA . GLY A 1 145 ? -2.375 -19.719 8.047 1 96.25 145 GLY A CA 1
ATOM 1120 C C . GLY A 1 145 ? -3.418 -20.578 8.742 1 96.25 145 GLY A C 1
ATOM 1121 O O . GLY A 1 145 ? -3.344 -21.812 8.695 1 96.25 145 GLY A O 1
ATOM 1122 N N . ASP A 1 146 ? -4.367 -19.969 9.383 1 96.5 146 ASP A N 1
ATOM 1123 C CA . ASP A 1 146 ? -5.449 -20.641 10.102 1 96.5 146 ASP A CA 1
ATOM 1124 C C . ASP A 1 146 ? -6.32 -21.453 9.148 1 96.5 146 ASP A C 1
ATOM 1126 O O . ASP A 1 146 ? -6.965 -20.891 8.258 1 96.5 146 ASP A O 1
ATOM 1130 N N . LYS A 1 147 ? -6.414 -22.672 9.336 1 96.06 147 LYS A N 1
ATOM 1131 C CA . LYS A 1 147 ? -7.18 -23.547 8.469 1 96.06 147 LYS A CA 1
ATOM 1132 C C . LYS A 1 147 ? -8.672 -23.234 8.523 1 96.06 147 LYS A C 1
ATOM 1134 O O . LYS A 1 147 ? -9.406 -23.516 7.578 1 96.06 147 LYS A O 1
ATOM 1139 N N . ASP A 1 148 ? -9.109 -22.578 9.594 1 97.38 148 ASP A N 1
ATOM 1140 C CA . ASP A 1 148 ? -10.516 -22.234 9.75 1 97.38 148 ASP A CA 1
ATOM 1141 C C . ASP A 1 148 ? -10.93 -21.141 8.758 1 97.38 148 ASP A C 1
ATOM 1143 O O . ASP A 1 148 ? -12.117 -20.906 8.547 1 97.38 148 ASP A O 1
ATOM 1147 N N . MET A 1 149 ? -9.93 -20.578 8.18 1 97.94 149 MET A N 1
ATOM 1148 C CA . MET A 1 149 ? -10.211 -19.516 7.211 1 97.94 149 MET A CA 1
ATOM 1149 C C . MET A 1 149 ? -10.461 -20.094 5.824 1 97.94 149 MET A C 1
ATOM 1151 O O . MET A 1 149 ? -10.93 -19.391 4.926 1 97.94 149 MET A O 1
ATOM 1155 N N . LEU A 1 150 ? -10.195 -21.359 5.668 1 97.69 150 LEU A N 1
ATOM 1156 C CA . LEU A 1 150 ? -10.344 -22 4.363 1 97.69 150 LEU A CA 1
ATOM 1157 C C . LEU A 1 150 ? -11.789 -22.422 4.133 1 97.69 150 LEU A C 1
ATOM 1159 O O . LEU A 1 150 ? -12.461 -22.891 5.055 1 97.69 150 LEU A O 1
ATOM 1163 N N . THR A 1 151 ? -12.219 -22.234 2.885 1 97.19 151 THR A N 1
ATOM 1164 C CA . THR A 1 151 ? -13.523 -22.75 2.482 1 97.19 151 THR A CA 1
ATOM 1165 C C . THR A 1 151 ? -13.359 -23.969 1.587 1 97.19 151 THR A C 1
ATOM 1167 O O . THR A 1 151 ? -12.234 -24.375 1.269 1 97.19 151 THR A O 1
ATOM 1170 N N . THR A 1 152 ? -14.5 -24.578 1.269 1 93.44 152 THR A N 1
ATOM 1171 C CA . THR A 1 152 ? -14.469 -25.688 0.327 1 93.44 152 THR A CA 1
ATOM 1172 C C . THR A 1 152 ? -14.797 -25.219 -1.085 1 93.44 152 THR A C 1
ATOM 1174 O O . THR A 1 152 ? -14.773 -26 -2.033 1 93.44 152 THR A O 1
ATOM 1177 N N . GLU A 1 153 ? -15.031 -23.953 -1.181 1 96 153 GLU A N 1
ATOM 1178 C CA . GLU A 1 153 ? -15.406 -23.391 -2.475 1 96 153 GLU A CA 1
ATOM 1179 C C . GLU A 1 153 ? -14.18 -23.062 -3.322 1 96 153 GLU A C 1
ATOM 1181 O O . GLU A 1 153 ? -13.164 -22.594 -2.803 1 96 153 GLU A O 1
ATOM 1186 N N . PRO A 1 154 ? -14.32 -23.312 -4.598 1 95.75 154 PR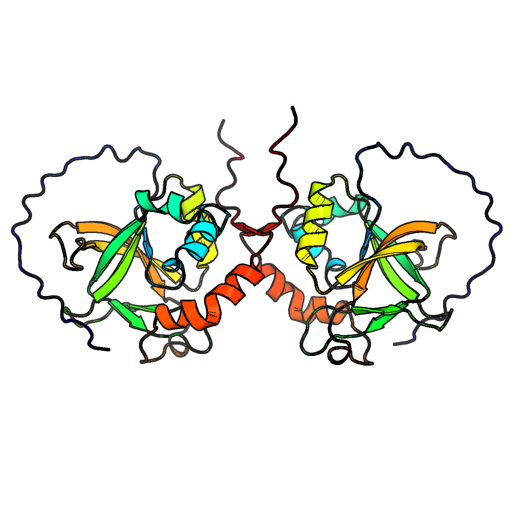O A N 1
ATOM 1187 C CA . PRO A 1 154 ? -13.203 -22.938 -5.469 1 95.75 154 PRO A CA 1
ATOM 1188 C C . PRO A 1 154 ? -13.039 -21.422 -5.586 1 95.75 154 PRO A C 1
ATOM 1190 O O . PRO A 1 154 ? -14.016 -20.688 -5.504 1 95.75 154 PRO A O 1
ATOM 1193 N N . TRP A 1 155 ? -11.852 -20.953 -5.688 1 98.19 155 TRP A N 1
ATOM 1194 C CA . TRP A 1 155 ? -11.539 -19.562 -5.984 1 98.19 155 TRP A CA 1
ATOM 1195 C C . TRP A 1 155 ? -11.461 -19.328 -7.492 1 98.19 155 TRP A C 1
ATOM 1197 O O . TRP A 1 155 ? -10.906 -20.156 -8.227 1 98.19 155 TRP A O 1
ATOM 1207 N N . GLU A 1 156 ? -11.953 -18.219 -7.953 1 97.56 156 GLU A N 1
ATOM 1208 C CA . GLU A 1 156 ? -12.031 -17.938 -9.383 1 97.56 156 GLU A CA 1
ATOM 1209 C C . GLU A 1 156 ? -11.258 -16.672 -9.742 1 97.56 156 GLU A C 1
ATOM 1211 O O . GLU A 1 156 ? -11.625 -15.57 -9.32 1 97.56 156 GLU A O 1
ATOM 1216 N N . LEU A 1 157 ? -10.344 -16.812 -10.656 1 98.44 157 LEU A N 1
ATOM 1217 C CA . LEU A 1 157 ? -9.531 -15.688 -11.117 1 98.44 157 LEU A CA 1
ATOM 1218 C C . LEU A 1 157 ? -10.391 -14.641 -11.82 1 98.44 157 LEU A C 1
ATOM 1220 O O . LEU A 1 157 ? -10.25 -13.445 -11.57 1 98.44 157 LEU A O 1
ATOM 1224 N N . ASP A 1 158 ? -11.258 -15.148 -12.641 1 98.25 158 ASP A N 1
ATOM 1225 C CA . ASP A 1 158 ? -12.07 -14.227 -13.43 1 98.25 158 ASP A CA 1
ATOM 1226 C C . ASP A 1 158 ? -12.93 -13.336 -12.531 1 98.25 158 ASP A C 1
ATOM 1228 O O . ASP A 1 158 ? -13.117 -12.156 -12.812 1 98.25 158 ASP A O 1
ATOM 1232 N N . LYS A 1 159 ? -13.414 -13.938 -11.508 1 98.19 159 LYS A N 1
ATOM 1233 C CA . LYS A 1 159 ? -14.195 -13.156 -10.555 1 98.19 159 LYS A CA 1
ATOM 1234 C C . LYS A 1 159 ? -13.344 -12.086 -9.891 1 98.19 159 LYS A C 1
ATOM 1236 O O . LYS A 1 159 ? -13.773 -10.938 -9.75 1 98.19 159 LYS A O 1
ATOM 1241 N N . PHE A 1 160 ? -12.188 -12.438 -9.445 1 98.69 160 PHE A N 1
ATOM 1242 C CA . PHE A 1 160 ? -11.266 -11.484 -8.844 1 98.69 160 PHE A CA 1
ATOM 1243 C C . PHE A 1 160 ? -10.969 -10.344 -9.812 1 98.69 160 PHE A C 1
ATOM 1245 O O . PHE A 1 160 ? -11.039 -9.172 -9.43 1 98.69 160 PHE A O 1
ATOM 1252 N N . ILE A 1 161 ? -10.672 -10.656 -11.07 1 98.75 161 ILE A N 1
ATOM 1253 C CA . ILE A 1 161 ? -10.297 -9.664 -12.07 1 98.75 161 ILE A CA 1
ATOM 1254 C C . ILE A 1 161 ? -11.477 -8.719 -12.32 1 98.75 161 ILE A C 1
ATOM 1256 O O . ILE A 1 161 ? -11.297 -7.496 -12.352 1 98.75 161 ILE A O 1
ATOM 1260 N N . LYS A 1 162 ? -12.617 -9.273 -12.391 1 98.5 162 LYS A N 1
ATOM 1261 C CA . LYS A 1 162 ? -13.805 -8.492 -12.727 1 98.5 162 LYS A CA 1
ATOM 1262 C C . LYS A 1 162 ? -14.242 -7.621 -11.547 1 98.5 162 LYS A C 1
ATOM 1264 O O . LYS A 1 162 ? -14.648 -6.473 -11.734 1 98.5 162 LYS A O 1
ATOM 1269 N N . GLU A 1 163 ? -14.062 -8.148 -10.359 1 98.44 163 GLU A N 1
ATOM 1270 C CA . GLU A 1 163 ? -14.742 -7.508 -9.242 1 98.44 163 GLU A CA 1
ATOM 1271 C C . GLU A 1 163 ? -13.758 -6.766 -8.344 1 98.44 163 GLU A C 1
ATOM 1273 O O . GLU A 1 163 ? -14.141 -5.84 -7.629 1 98.44 163 GLU A O 1
ATOM 1278 N N . ARG A 1 164 ? -12.477 -7.156 -8.32 1 98.56 164 ARG A N 1
ATOM 1279 C CA . ARG A 1 164 ? -11.641 -6.684 -7.215 1 98.56 164 ARG A CA 1
ATOM 1280 C C . ARG A 1 164 ? -10.328 -6.109 -7.73 1 98.56 164 ARG A C 1
ATOM 1282 O O . ARG A 1 164 ? -9.711 -5.27 -7.07 1 98.56 164 ARG A O 1
ATOM 1289 N N . LEU A 1 165 ? -9.883 -6.438 -8.93 1 98.69 165 LEU A N 1
ATOM 1290 C CA . LEU A 1 165 ? -8.547 -6.082 -9.406 1 98.69 165 LEU A CA 1
ATOM 1291 C C . LEU A 1 165 ? -8.367 -4.57 -9.422 1 98.69 165 LEU A C 1
ATOM 1293 O O . LEU A 1 165 ? -7.344 -4.055 -8.961 1 98.69 165 LEU A O 1
ATOM 1297 N N . GLU A 1 166 ? -9.336 -3.861 -9.945 1 98.19 166 GLU A N 1
ATOM 1298 C CA . GLU A 1 166 ? -9.219 -2.408 -10.031 1 98.19 166 GLU A CA 1
ATOM 1299 C C . GLU A 1 166 ? -9.047 -1.782 -8.648 1 98.19 166 GLU A C 1
ATOM 1301 O O . GLU A 1 166 ? -8.281 -0.831 -8.492 1 98.19 166 GLU A O 1
ATOM 1306 N N . ASP A 1 167 ? -9.773 -2.295 -7.648 1 96.81 167 ASP A N 1
ATOM 1307 C CA . ASP A 1 167 ? -9.633 -1.806 -6.281 1 96.81 167 ASP A CA 1
ATOM 1308 C C . ASP A 1 167 ? -8.203 -1.971 -5.781 1 96.81 167 ASP A C 1
ATOM 1310 O O . ASP A 1 167 ? -7.66 -1.077 -5.125 1 96.81 167 ASP A O 1
ATOM 1314 N N . TRP A 1 168 ? -7.625 -3.088 -6.07 1 97 168 TRP A N 1
ATOM 1315 C CA . TRP A 1 168 ? -6.242 -3.352 -5.676 1 97 168 TRP A CA 1
ATOM 1316 C C . TRP A 1 168 ? -5.285 -2.385 -6.363 1 97 168 TRP A C 1
ATOM 1318 O O . TRP A 1 168 ? -4.426 -1.786 -5.715 1 97 168 TRP A O 1
ATOM 1328 N N . LEU A 1 169 ? -5.445 -2.227 -7.652 1 97.5 169 LEU A N 1
ATOM 1329 C CA . LEU A 1 169 ? -4.551 -1.358 -8.414 1 97.5 169 LEU A CA 1
ATOM 1330 C C . LEU A 1 169 ? -4.676 0.09 -7.953 1 97.5 169 LEU A C 1
ATOM 1332 O O . LEU A 1 169 ? -3.682 0.815 -7.887 1 97.5 169 LEU A O 1
ATOM 1336 N N . ASP A 1 170 ? -5.883 0.46 -7.633 1 94.81 170 ASP A N 1
ATOM 1337 C CA . ASP A 1 170 ? -6.094 1.806 -7.109 1 94.81 170 ASP A CA 1
ATOM 1338 C C . ASP A 1 170 ? -5.41 1.979 -5.754 1 94.81 170 ASP A C 1
ATOM 1340 O O . ASP A 1 170 ? -4.789 3.014 -5.496 1 94.81 170 ASP A O 1
ATOM 1344 N N . LEU A 1 171 ? -5.562 1.009 -4.926 1 92.38 171 LEU A N 1
ATOM 1345 C CA . LEU A 1 171 ? -4.973 1.049 -3.594 1 92.38 171 LEU A CA 1
ATOM 1346 C C . LEU A 1 171 ? -3.455 1.187 -3.676 1 92.38 171 LEU A C 1
ATOM 1348 O O . LEU A 1 171 ? -2.852 1.92 -2.889 1 92.38 171 LEU A O 1
ATOM 1352 N N . PHE A 1 172 ? -2.863 0.533 -4.617 1 94.75 172 PHE A N 1
ATOM 1353 C CA . PHE A 1 172 ? -1.406 0.486 -4.676 1 94.75 172 PHE A CA 1
ATOM 1354 C C . PHE A 1 172 ? -0.868 1.576 -5.594 1 94.75 172 PHE A C 1
ATOM 1356 O O . PHE A 1 172 ? 0.344 1.682 -5.797 1 94.75 172 PHE A O 1
ATOM 1363 N N . ASP A 1 173 ? -1.741 2.342 -6.156 1 94.5 173 ASP A N 1
ATOM 1364 C CA . ASP A 1 173 ? -1.312 3.434 -7.023 1 94.5 173 ASP A CA 1
ATOM 1365 C C . ASP A 1 173 ? -0.346 4.367 -6.297 1 94.5 173 ASP A C 1
ATOM 1367 O O . ASP A 1 173 ? -0.552 4.691 -5.125 1 94.5 173 ASP A O 1
ATOM 1371 N N . GLY A 1 174 ? 0.792 4.68 -6.945 1 94.5 174 GLY A N 1
ATOM 1372 C CA . GLY A 1 174 ? 1.796 5.559 -6.371 1 94.5 174 GLY A CA 1
ATOM 1373 C C . GLY A 1 174 ? 2.791 4.836 -5.488 1 94.5 174 GLY A C 1
ATOM 1374 O O . GLY A 1 174 ? 3.693 5.457 -4.922 1 94.5 174 GLY A O 1
ATOM 1375 N N . MET A 1 175 ? 2.66 3.562 -5.32 1 97.06 175 MET A N 1
ATOM 1376 C CA . MET A 1 175 ? 3.559 2.756 -4.5 1 97.06 175 MET A CA 1
ATOM 1377 C C . MET A 1 175 ? 4.277 1.713 -5.348 1 97.06 175 MET A C 1
ATOM 1379 O O . MET A 1 175 ? 3.904 1.476 -6.5 1 97.06 175 MET A O 1
ATOM 1383 N N . GLU A 1 176 ? 5.273 1.1 -4.801 1 96.62 176 GLU A N 1
ATOM 1384 C CA . GLU A 1 176 ? 5.945 -0.053 -5.391 1 96.62 176 GLU A CA 1
ATOM 1385 C C . GLU A 1 176 ? 6.539 -0.957 -4.316 1 96.62 176 GLU A C 1
ATOM 1387 O O . GLU A 1 176 ? 6.719 -0.535 -3.172 1 96.62 176 GLU A O 1
ATOM 1392 N N . MET A 1 177 ? 6.762 -2.154 -4.684 1 97.06 177 MET A N 1
ATOM 1393 C CA . MET A 1 177 ? 7.477 -3.076 -3.809 1 97.06 177 MET A CA 1
ATOM 1394 C C . MET A 1 177 ? 8.961 -2.742 -3.77 1 97.06 177 MET A C 1
ATOM 1396 O O . MET A 1 177 ? 9.562 -2.439 -4.801 1 97.06 177 MET A O 1
ATOM 1400 N N . VAL A 1 178 ? 9.609 -2.885 -2.617 1 94.75 178 VAL A N 1
ATOM 1401 C CA . VAL A 1 178 ? 10.992 -2.449 -2.438 1 94.75 178 VAL A CA 1
ATOM 1402 C C . VAL A 1 178 ? 11.945 -3.551 -2.893 1 94.75 178 VAL A C 1
ATOM 1404 O O . VAL A 1 178 ? 12.914 -3.287 -3.605 1 94.75 178 VAL A O 1
ATOM 1407 N N . GLY A 1 179 ? 11.555 -4.812 -2.566 1 92.38 179 GLY A N 1
ATOM 1408 C CA . GLY A 1 179 ? 12.484 -5.898 -2.848 1 92.38 179 GLY A CA 1
ATOM 1409 C C . GLY A 1 179 ? 13.766 -5.812 -2.045 1 92.38 179 GLY A C 1
ATOM 1410 O O . GLY A 1 179 ? 13.766 -5.32 -0.915 1 92.38 179 GLY A O 1
ATOM 1411 N N . GLU A 1 180 ? 14.867 -6.512 -2.488 1 83.06 180 GLU A N 1
ATOM 1412 C CA . GLU A 1 180 ? 16.156 -6.516 -1.807 1 83.06 180 GLU A CA 1
ATOM 1413 C C . GLU A 1 180 ? 16.906 -5.199 -2.027 1 83.06 180 GLU A C 1
ATOM 1415 O O . GLU A 1 180 ? 16.828 -4.605 -3.105 1 83.06 180 GLU A O 1
ATOM 1420 N N . ASP A 1 181 ? 17.328 -4.477 -0.839 1 65.06 181 ASP A N 1
ATOM 1421 C CA . ASP A 1 181 ? 18.219 -3.318 -0.95 1 65.06 181 ASP A CA 1
ATOM 1422 C C . ASP A 1 181 ? 19.578 -3.715 -1.528 1 65.06 181 ASP A C 1
ATOM 1424 O O . ASP A 1 181 ? 20.094 -4.781 -1.213 1 65.06 181 ASP A O 1
ATOM 1428 N N . TYR A 1 182 ? 19.922 -3.398 -2.77 1 50.88 182 TYR A N 1
ATOM 1429 C CA . TYR A 1 182 ? 21.312 -3.586 -3.166 1 50.88 182 TYR A CA 1
ATOM 1430 C C . TYR A 1 182 ? 22.25 -2.791 -2.266 1 50.88 182 TYR A C 1
ATOM 1432 O O . TYR A 1 182 ? 22.625 -1.663 -2.596 1 50.88 182 TYR A O 1
ATOM 1440 N N . ARG A 1 183 ? 22.141 -2.355 -1.093 1 39.53 183 ARG A N 1
ATOM 1441 C CA . ARG A 1 183 ? 23.234 -1.574 -0.525 1 39.53 183 ARG A CA 1
ATOM 1442 C C . ARG A 1 183 ? 24.562 -2.299 -0.687 1 39.53 183 ARG A C 1
ATOM 1444 O O . ARG A 1 183 ? 25.625 -1.713 -0.467 1 39.53 183 ARG A O 1
ATOM 1451 N N . ASP A 1 184 ? 24.828 -3.482 -0.086 1 33.56 184 ASP A N 1
ATOM 1452 C CA . ASP A 1 184 ? 26.219 -3.828 0.207 1 33.56 184 ASP A CA 1
ATOM 1453 C C . ASP A 1 184 ? 27.094 -3.721 -1.044 1 33.56 184 ASP A C 1
ATOM 1455 O O . ASP A 1 184 ? 28.141 -3.068 -1.025 1 33.56 184 ASP A O 1
ATOM 1459 N N . GLY A 1 185 ? 27.688 -5.051 -1.686 1 27.12 185 GLY A N 1
ATOM 1460 C CA . GLY A 1 185 ? 29.016 -5.637 -1.776 1 27.12 185 GLY A CA 1
ATOM 1461 C C . GLY A 1 185 ? 29.75 -5.25 -3.045 1 27.12 185 GLY A C 1
ATOM 1462 O O . GLY A 1 185 ? 30.328 -6.105 -3.721 1 27.12 185 GLY A O 1
ATOM 1463 N N . GLU A 1 186 ? 29.672 -3.965 -3.746 1 24.34 186 GLU A N 1
ATOM 1464 C CA . GLU A 1 186 ? 31.094 -3.857 -4.004 1 24.34 186 GLU A CA 1
ATOM 1465 C C . GLU A 1 186 ? 31.859 -3.521 -2.729 1 24.34 186 GLU A C 1
ATOM 1467 O O . GLU A 1 186 ? 31.359 -2.811 -1.86 1 24.34 186 GLU A O 1
ATOM 1472 N N . MET B 1 1 ? -13.57 17.266 24.766 1 23.72 1 MET B N 1
ATOM 1473 C CA . MET B 1 1 ? -12.336 17.594 24.062 1 23.72 1 MET B CA 1
ATOM 1474 C C . MET B 1 1 ? -12.344 19.047 23.578 1 23.72 1 MET B C 1
ATOM 1476 O O . MET B 1 1 ? -13.109 19.406 22.688 1 23.72 1 MET B O 1
ATOM 1480 N N . GLN B 1 2 ? -12.062 19.969 24.484 1 23.3 2 GLN B N 1
ATOM 1481 C CA . GLN B 1 2 ? -12.367 21.391 24.453 1 23.3 2 GLN B CA 1
AT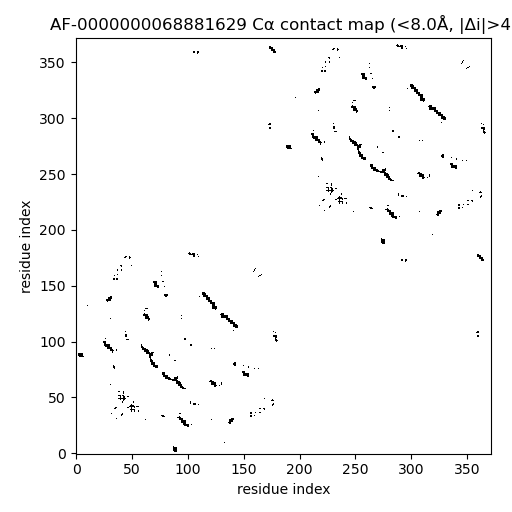OM 1482 C C . GLN B 1 2 ? -11.602 22.094 23.328 1 23.3 2 GLN B C 1
ATOM 1484 O O . GLN B 1 2 ? -10.383 21.953 23.203 1 23.3 2 GLN B O 1
ATOM 1489 N N . GLN B 1 3 ? -12.258 22.312 22.156 1 29.91 3 GLN B N 1
ATOM 1490 C CA . GLN B 1 3 ? -11.766 23.156 21.078 1 29.91 3 GLN B CA 1
ATOM 1491 C C . GLN B 1 3 ? -11.148 24.453 21.625 1 29.91 3 GLN B C 1
ATOM 1493 O O . GLN B 1 3 ? -11.836 25.234 22.266 1 29.91 3 GLN B O 1
ATOM 1498 N N . ARG B 1 4 ? -9.875 24.438 21.984 1 34.97 4 ARG B N 1
ATOM 1499 C CA . ARG B 1 4 ? -9.258 25.609 22.594 1 34.97 4 ARG B CA 1
ATOM 1500 C C . ARG B 1 4 ? -9.367 26.828 21.656 1 34.97 4 ARG B C 1
ATOM 1502 O O . ARG B 1 4 ? -9.148 26.703 20.453 1 34.97 4 ARG B O 1
ATOM 1509 N N . ARG B 1 5 ? -10.141 27.75 22.031 1 35.81 5 ARG B N 1
ATOM 1510 C CA . ARG B 1 5 ? -10.344 29.062 21.422 1 35.81 5 ARG B CA 1
ATOM 1511 C C . ARG B 1 5 ? -9.031 29.828 21.328 1 35.81 5 ARG B C 1
ATOM 1513 O O . ARG B 1 5 ? -8.312 29.969 22.312 1 35.81 5 ARG B O 1
ATOM 1520 N N . CYS B 1 6 ? -8.398 29.734 20.219 1 38.94 6 CYS B N 1
ATOM 1521 C CA . CYS B 1 6 ? -7.129 30.422 20.016 1 38.94 6 CYS B CA 1
ATOM 1522 C C . CYS B 1 6 ? -7.312 31.922 20.078 1 38.94 6 CYS B C 1
ATOM 1524 O O . CYS B 1 6 ? -8.234 32.469 19.469 1 38.94 6 CYS B O 1
ATOM 1526 N N . GLU B 1 7 ? -6.898 32.594 21.234 1 33 7 GLU B N 1
ATOM 1527 C CA . GLU B 1 7 ? -6.828 34.062 21.375 1 33 7 GLU B CA 1
ATOM 1528 C C . GLU B 1 7 ? -5.859 34.656 20.359 1 33 7 GLU B C 1
ATOM 1530 O O . GLU B 1 7 ? -4.699 34.25 20.281 1 33 7 GLU B O 1
ATOM 1535 N N . VAL B 1 8 ? -6.289 35.156 19.297 1 36.75 8 VAL B N 1
ATOM 1536 C CA . VAL B 1 8 ? -5.5 35.781 18.25 1 36.75 8 VAL B CA 1
ATOM 1537 C C . VAL B 1 8 ? -5.012 37.156 18.719 1 36.75 8 VAL B C 1
ATOM 1539 O O . VAL B 1 8 ? -5.812 38.062 18.938 1 36.75 8 VAL B O 1
ATOM 1542 N N . GLU B 1 9 ? -3.957 37.312 19.594 1 34.78 9 GLU B N 1
ATOM 1543 C CA . GLU B 1 9 ? -3.418 38.656 19.797 1 34.78 9 GLU B CA 1
ATOM 1544 C C . GLU B 1 9 ? -2.871 39.219 18.5 1 34.78 9 GLU B C 1
ATOM 1546 O O . GLU B 1 9 ? -2.32 38.5 17.672 1 34.78 9 GLU B O 1
ATOM 1551 N N . LYS B 1 10 ? -3.293 40.438 18.078 1 35.47 10 LYS B N 1
ATOM 1552 C CA . LYS B 1 10 ? -2.926 41.312 16.953 1 35.47 10 LYS B CA 1
ATOM 1553 C C . LYS B 1 10 ? -1.455 41.719 17.031 1 35.47 10 LYS B C 1
ATOM 1555 O O . LYS B 1 10 ? -1.084 42.594 17.797 1 35.47 10 LYS B O 1
ATOM 1560 N N . GLY B 1 11 ? -0.472 40.781 17.109 1 30.95 11 GLY B N 1
ATOM 1561 C CA . GLY B 1 11 ? 0.89 41.281 17.062 1 30.95 11 GLY B CA 1
ATOM 1562 C C . GLY B 1 11 ? 1.216 42 15.773 1 30.95 11 GLY B C 1
ATOM 1563 O O . GLY B 1 11 ? 0.6 41.75 14.742 1 30.95 11 GLY B O 1
ATOM 1564 N N . THR B 1 12 ? 1.73 43.156 15.891 1 33.41 12 THR B N 1
ATOM 1565 C CA . THR B 1 12 ? 2.297 44.062 14.891 1 33.41 12 THR B CA 1
ATOM 1566 C C . THR B 1 12 ? 3.367 43.344 14.07 1 33.41 12 THR B C 1
ATOM 1568 O O . THR B 1 12 ? 4.207 42.625 14.617 1 33.41 12 THR B O 1
ATOM 1571 N N . GLU B 1 13 ? 3.107 43.062 12.773 1 25.56 13 GLU B N 1
ATOM 1572 C CA . GLU B 1 13 ? 3.764 42.312 11.711 1 25.56 13 GLU B CA 1
ATOM 1573 C C . GLU B 1 13 ? 5.129 42.906 11.375 1 25.56 13 GLU B C 1
ATOM 1575 O O . GLU B 1 13 ? 5.215 43.938 10.688 1 25.56 13 GLU B O 1
ATOM 1580 N N . LYS B 1 14 ? 5.984 43.281 12.273 1 32.31 14 LYS B N 1
ATOM 1581 C CA . LYS B 1 14 ? 7.238 43.656 11.617 1 32.31 14 LYS B CA 1
ATOM 1582 C C . LYS B 1 14 ? 7.727 42.5 10.727 1 32.31 14 LYS B C 1
ATOM 1584 O O . LYS B 1 14 ? 7.867 41.375 11.18 1 32.31 14 LYS B O 1
ATOM 1589 N N . ASP B 1 15 ? 7.484 42.5 9.359 1 27.19 15 ASP B N 1
ATOM 1590 C CA . ASP B 1 15 ? 7.828 41.656 8.219 1 27.19 15 ASP B CA 1
ATOM 1591 C C . ASP B 1 15 ? 9.336 41.406 8.141 1 27.19 15 ASP B C 1
ATOM 1593 O O . ASP B 1 15 ? 9.969 41.781 7.148 1 27.19 15 ASP B O 1
ATOM 1597 N N . SER B 1 16 ? 10.078 41.312 9.188 1 31.3 16 SER B N 1
ATOM 1598 C CA . SER B 1 16 ? 11.453 41.031 8.812 1 31.3 16 SER B CA 1
ATOM 1599 C C . SER B 1 16 ? 11.516 39.844 7.855 1 31.3 16 SER B C 1
ATOM 1601 O O . SER B 1 16 ? 11.211 38.688 8.242 1 31.3 16 SER B O 1
ATOM 1603 N N . SER B 1 17 ? 11.227 40.062 6.59 1 29.86 17 SER B N 1
ATOM 1604 C CA . SER B 1 17 ? 11.305 39.188 5.438 1 29.86 17 SER B CA 1
ATOM 1605 C C . SER B 1 17 ? 12.664 38.5 5.352 1 29.86 17 SER B C 1
ATOM 1607 O O . SER B 1 17 ? 13.648 39.125 4.941 1 29.86 17 SER B O 1
ATOM 1609 N N . ARG B 1 18 ? 13.266 37.938 6.383 1 29.92 18 ARG B N 1
ATOM 1610 C CA . ARG B 1 18 ? 14.422 37.125 6.039 1 29.92 18 ARG B CA 1
ATOM 1611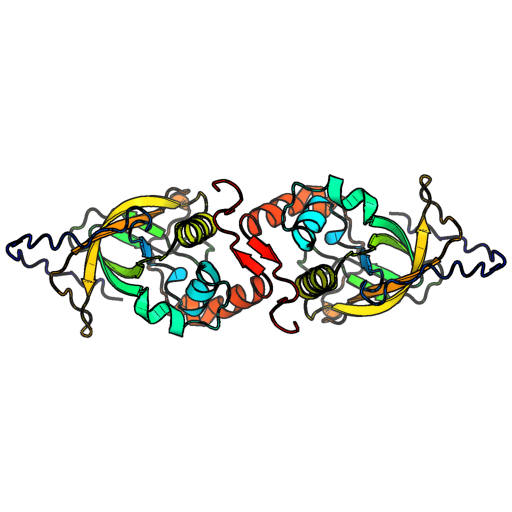 C C . ARG B 1 18 ? 14.125 36.25 4.816 1 29.92 18 ARG B C 1
ATOM 1613 O O . ARG B 1 18 ? 13.18 35.469 4.812 1 29.92 18 ARG B O 1
ATOM 1620 N N . THR B 1 19 ? 14.344 36.844 3.59 1 30.64 19 THR B N 1
ATOM 1621 C CA . THR B 1 19 ? 14.344 36.156 2.303 1 30.64 19 THR B CA 1
ATOM 1622 C C . THR B 1 19 ? 15.148 34.875 2.383 1 30.64 19 THR B C 1
ATOM 1624 O O . THR B 1 19 ? 16.375 34.906 2.553 1 30.64 19 THR B O 1
ATOM 1627 N N . CYS B 1 20 ? 14.961 34.062 3.369 1 31.94 20 CYS B N 1
ATOM 1628 C CA . CYS B 1 20 ? 15.617 32.75 3.221 1 31.94 20 CYS B CA 1
ATOM 1629 C C . CYS B 1 20 ? 15.57 32.281 1.772 1 31.94 20 CYS B C 1
ATOM 1631 O O . CYS B 1 20 ? 14.516 32.312 1.135 1 31.94 20 CYS B O 1
ATOM 1633 N N . SER B 1 21 ? 16.625 32.438 1.083 1 31.62 21 SER B N 1
ATOM 1634 C CA . SER B 1 21 ? 16.812 31.984 -0.292 1 31.62 21 SER B CA 1
ATOM 1635 C C . SER B 1 21 ? 16.078 30.672 -0.534 1 31.62 21 SER B C 1
ATOM 1637 O O . SER B 1 21 ? 16.406 29.641 0.063 1 31.62 21 SER B O 1
ATOM 1639 N N . ALA B 1 22 ? 14.758 30.672 -0.492 1 37.97 22 ALA B N 1
ATOM 1640 C CA . ALA B 1 22 ? 13.992 29.547 -1.033 1 37.97 22 ALA B CA 1
ATOM 1641 C C . ALA B 1 22 ? 14.758 28.844 -2.152 1 37.97 22 ALA B C 1
ATOM 1643 O O . ALA B 1 22 ? 15.031 29.453 -3.193 1 37.97 22 ALA B O 1
ATOM 1644 N N . SER B 1 23 ? 15.656 28.125 -1.815 1 41.97 23 SER B N 1
ATOM 1645 C CA . SER B 1 23 ? 16.297 27.391 -2.902 1 41.97 23 SER B CA 1
ATOM 1646 C C . SER B 1 23 ? 15.289 27.016 -3.984 1 41.97 23 SER B C 1
ATOM 1648 O O . SER B 1 23 ? 14.164 26.609 -3.682 1 41.97 23 SER B O 1
ATOM 1650 N N . VAL B 1 24 ? 15.242 27.641 -5.145 1 50.84 24 VAL B N 1
ATOM 1651 C CA . VAL B 1 24 ? 14.477 27.578 -6.387 1 50.84 24 VAL B CA 1
ATOM 1652 C C . VAL B 1 24 ? 13.891 26.188 -6.562 1 50.84 24 VAL B C 1
ATOM 1654 O O . VAL B 1 24 ? 12.828 26.016 -7.172 1 50.84 24 VAL B O 1
ATOM 1657 N N . GLY B 1 25 ? 14.289 25.156 -5.617 1 66 25 GLY B N 1
ATOM 1658 C CA . GLY B 1 25 ? 13.938 23.797 -5.98 1 66 25 GLY B CA 1
ATOM 1659 C C . GLY B 1 25 ? 13.164 23.078 -4.898 1 66 25 GLY B C 1
ATOM 1660 O O . GLY B 1 25 ? 12.648 21.969 -5.121 1 66 25 GLY B O 1
ATOM 1661 N N . ALA B 1 26 ? 12.969 23.875 -3.699 1 81.75 26 ALA B N 1
ATOM 1662 C CA . ALA B 1 26 ? 12.328 23.141 -2.615 1 81.75 26 ALA B CA 1
ATOM 1663 C C . ALA B 1 26 ? 10.812 23.297 -2.658 1 81.75 26 ALA B C 1
ATOM 1665 O O . ALA B 1 26 ? 10.297 24.375 -2.959 1 81.75 26 ALA B O 1
ATOM 1666 N N . PRO B 1 27 ? 10.07 22.25 -2.404 1 92.69 27 PRO B N 1
ATOM 1667 C CA . PRO B 1 27 ? 8.602 22.312 -2.391 1 92.69 27 PRO B CA 1
ATOM 1668 C C . PRO B 1 27 ? 8.062 23.219 -1.301 1 92.69 27 PRO B C 1
ATOM 1670 O O . PRO B 1 27 ? 8.75 23.484 -0.312 1 92.69 27 PRO B O 1
ATOM 1673 N N . ARG B 1 28 ? 6.875 23.828 -1.541 1 95.88 28 ARG B N 1
ATOM 1674 C CA . ARG B 1 28 ? 6.203 24.641 -0.525 1 95.88 28 ARG B CA 1
ATOM 1675 C C . ARG B 1 28 ? 6 23.844 0.758 1 95.88 28 ARG B C 1
ATOM 1677 O O . ARG B 1 28 ? 5.734 22.641 0.711 1 95.88 28 ARG B O 1
ATOM 1684 N N . PRO B 1 29 ? 6.125 24.578 1.914 1 97.88 29 PRO B N 1
ATOM 1685 C CA . PRO B 1 29 ? 5.797 23.891 3.17 1 97.88 29 PRO B CA 1
ATOM 1686 C C . PRO B 1 29 ? 4.387 23.312 3.174 1 97.88 29 PRO B C 1
ATOM 1688 O O . PRO B 1 29 ? 3.484 23.875 2.539 1 97.88 29 PRO B O 1
ATOM 1691 N N . LEU B 1 30 ? 4.262 22.203 3.859 1 98.69 30 LEU B N 1
ATOM 1692 C CA . LEU B 1 30 ? 2.992 21.484 3.869 1 98.69 30 LEU B CA 1
ATOM 1693 C C . LEU B 1 30 ? 2.514 21.234 5.297 1 98.69 30 LEU B C 1
ATOM 1695 O O . LEU B 1 30 ? 3.25 20.688 6.117 1 98.69 30 LEU B O 1
ATOM 1699 N N . PHE B 1 31 ? 1.303 21.734 5.598 1 98.81 31 PHE B N 1
ATOM 1700 C CA . PHE B 1 31 ? 0.685 21.469 6.895 1 98.81 31 PHE B CA 1
ATOM 1701 C C . PHE B 1 31 ? -0.089 20.156 6.867 1 98.81 31 PHE B C 1
ATOM 1703 O O . PHE B 1 31 ? -0.964 19.969 6.02 1 98.81 31 PHE B O 1
ATOM 1710 N N . VAL B 1 32 ? 0.249 19.219 7.785 1 98.81 32 VAL B N 1
ATOM 1711 C CA . VAL B 1 32 ? -0.469 17.953 7.891 1 98.81 32 VAL B CA 1
ATOM 1712 C C . VAL B 1 32 ? -1.18 17.875 9.242 1 98.81 32 VAL B C 1
ATOM 1714 O O . VAL B 1 32 ? -0.646 18.328 10.258 1 98.81 32 VAL B O 1
ATOM 1717 N N . TYR B 1 33 ? -2.354 17.203 9.211 1 98.75 33 TYR B N 1
ATOM 1718 C CA . TYR B 1 33 ? -3.205 17.297 10.391 1 98.75 33 TYR B CA 1
ATOM 1719 C C . TYR B 1 33 ? -3.795 15.938 10.75 1 98.75 33 TYR B C 1
ATOM 1721 O O . TYR B 1 33 ? -4.383 15.766 11.82 1 98.75 33 TYR B O 1
ATOM 1729 N N . GLY B 1 34 ? -3.734 14.984 9.891 1 98.5 34 GLY B N 1
ATOM 1730 C CA . GLY B 1 34 ? -4.406 13.711 10.086 1 98.5 34 GLY B CA 1
ATOM 1731 C C . GLY B 1 34 ? -3.453 12.578 10.414 1 98.5 34 GLY B C 1
ATOM 1732 O O . GLY B 1 34 ? -2.635 12.688 11.328 1 98.5 34 GLY B O 1
ATOM 1733 N N . THR B 1 35 ? -3.568 11.453 9.641 1 98.62 35 THR B N 1
ATOM 1734 C CA . THR B 1 35 ? -2.828 10.227 9.914 1 98.62 35 THR B CA 1
ATOM 1735 C C . THR B 1 35 ? -1.33 10.445 9.719 1 98.62 35 THR B C 1
ATOM 1737 O O . THR B 1 35 ? -0.511 9.797 10.375 1 98.62 35 THR B O 1
ATOM 1740 N N . LEU B 1 36 ? -0.957 11.383 8.891 1 98.56 36 LEU B N 1
ATOM 1741 C CA . LEU B 1 36 ? 0.45 11.664 8.625 1 98.56 36 LEU B CA 1
ATOM 1742 C C . LEU B 1 36 ? 1.103 12.344 9.828 1 98.56 36 LEU B C 1
ATOM 1744 O O . LEU B 1 36 ? 2.32 12.531 9.852 1 98.56 36 LEU B O 1
ATOM 1748 N N . ARG B 1 37 ? 0.334 12.688 10.852 1 98.62 37 ARG B N 1
ATOM 1749 C CA . ARG B 1 37 ? 0.933 13.164 12.094 1 98.62 37 ARG B CA 1
ATOM 1750 C C . ARG B 1 37 ? 1.537 12.008 12.891 1 98.62 37 ARG B C 1
ATOM 1752 O O . ARG B 1 37 ? 2.287 12.234 13.844 1 98.62 37 ARG B O 1
ATOM 1759 N N . ALA B 1 38 ? 1.126 10.766 12.664 1 98.69 38 ALA B N 1
ATOM 1760 C CA . ALA B 1 38 ? 1.842 9.625 13.227 1 98.69 38 ALA B CA 1
ATOM 1761 C C . ALA B 1 38 ? 3.229 9.484 12.602 1 98.69 38 ALA B C 1
ATOM 1763 O O . ALA B 1 38 ? 3.354 9.117 11.43 1 98.69 38 ALA B O 1
ATOM 1764 N N . LYS B 1 39 ? 4.219 9.703 13.344 1 98.25 39 LYS B N 1
ATOM 1765 C CA . LYS B 1 39 ? 5.574 9.859 12.828 1 98.25 39 LYS B CA 1
ATOM 1766 C C . LYS B 1 39 ? 6.012 8.617 12.055 1 98.25 39 LYS B C 1
ATOM 1768 O O . LYS B 1 39 ? 6.633 8.727 10.992 1 98.25 39 LYS B O 1
ATOM 1773 N N . PRO B 1 40 ? 5.73 7.379 12.516 1 98.69 40 PRO B N 1
ATOM 1774 C CA . PRO B 1 40 ? 6.148 6.223 11.727 1 98.69 40 PRO B CA 1
ATOM 1775 C C . PRO B 1 40 ? 5.52 6.203 10.336 1 98.69 40 PRO B C 1
ATOM 1777 O O . PRO B 1 40 ? 6.184 5.844 9.359 1 98.69 40 PRO B O 1
ATOM 1780 N N . LEU B 1 41 ? 4.258 6.559 10.242 1 98.75 41 LEU B N 1
ATOM 1781 C CA . LEU B 1 41 ? 3.59 6.582 8.945 1 98.75 41 LEU B CA 1
ATOM 1782 C C . LEU B 1 41 ? 4.164 7.68 8.055 1 98.75 41 LEU B C 1
ATOM 1784 O O . LEU B 1 41 ? 4.371 7.469 6.855 1 98.75 41 LEU B O 1
ATOM 1788 N N . LEU B 1 42 ? 4.441 8.852 8.664 1 98.69 42 LEU B N 1
ATOM 1789 C CA . LEU B 1 42 ? 5.074 9.93 7.914 1 98.69 42 LEU B CA 1
ATOM 1790 C C . LEU B 1 42 ? 6.449 9.5 7.406 1 98.69 42 LEU B C 1
ATOM 1792 O O . LEU B 1 42 ? 6.797 9.766 6.254 1 98.69 42 LEU B O 1
ATOM 1796 N N . ALA B 1 43 ? 7.207 8.898 8.281 1 98.38 43 ALA B N 1
ATOM 1797 C CA . ALA B 1 43 ? 8.531 8.422 7.887 1 98.38 43 ALA B CA 1
ATOM 1798 C C . ALA B 1 43 ? 8.43 7.438 6.723 1 98.38 43 ALA B C 1
ATOM 1800 O O . ALA B 1 43 ? 9.219 7.508 5.773 1 98.38 43 ALA B O 1
ATOM 1801 N N . TRP B 1 44 ? 7.461 6.586 6.785 1 98.25 44 TRP B N 1
ATOM 1802 C CA . TRP B 1 44 ? 7.238 5.656 5.68 1 98.25 44 TRP B CA 1
ATOM 1803 C C . TRP B 1 44 ? 6.879 6.41 4.402 1 98.25 44 TRP B C 1
ATOM 1805 O O . TRP B 1 44 ? 7.469 6.168 3.346 1 98.25 44 TRP B O 1
ATOM 1815 N N . ALA B 1 45 ? 5.957 7.27 4.48 1 98.19 45 ALA B N 1
ATOM 1816 C CA . ALA B 1 45 ? 5.434 7.961 3.305 1 98.19 45 ALA B CA 1
ATOM 1817 C C . ALA B 1 45 ? 6.52 8.789 2.629 1 98.19 45 ALA B C 1
ATOM 1819 O O . ALA B 1 45 ? 6.602 8.836 1.398 1 98.19 45 ALA B O 1
ATOM 1820 N N . VAL B 1 46 ? 7.41 9.422 3.436 1 97.44 46 VAL B N 1
ATOM 1821 C CA . VAL B 1 46 ? 8.352 10.398 2.9 1 97.44 46 VAL B CA 1
ATOM 1822 C C . VAL B 1 46 ? 9.703 9.734 2.645 1 97.44 46 VAL B C 1
ATOM 1824 O O . VAL B 1 46 ? 10.367 10.031 1.651 1 97.44 46 VAL B O 1
ATOM 1827 N N . LEU B 1 47 ? 10.086 8.789 3.588 1 95.94 47 LEU B N 1
ATOM 1828 C CA . LEU B 1 47 ? 11.445 8.258 3.561 1 95.94 47 LEU B CA 1
ATOM 1829 C C . LEU B 1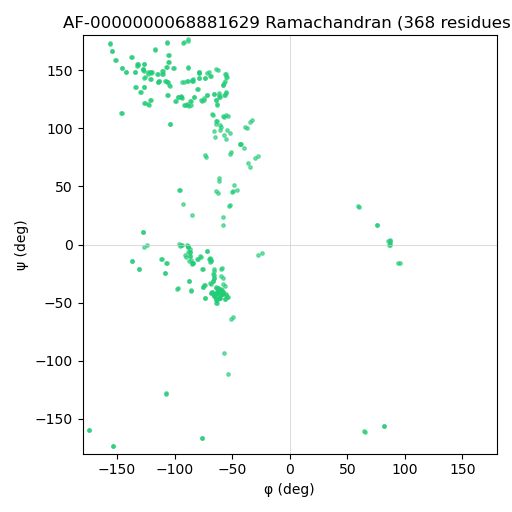 47 ? 11.445 6.789 3.15 1 95.94 47 LEU B C 1
ATOM 1831 O O . LEU B 1 47 ? 12.516 6.207 2.932 1 95.94 47 LEU B O 1
ATOM 1835 N N . GLY B 1 48 ? 10.32 6.133 3.121 1 95.81 48 GLY B N 1
ATOM 1836 C CA . GLY B 1 48 ? 10.211 4.746 2.695 1 95.81 48 GLY B CA 1
ATOM 1837 C C . GLY B 1 48 ? 10.453 3.758 3.818 1 95.81 48 GLY B C 1
ATOM 1838 O O . GLY B 1 48 ? 10.492 2.547 3.592 1 95.81 48 GLY B O 1
ATOM 1839 N N . ASP B 1 49 ? 10.633 4.27 4.984 1 96.12 49 ASP B N 1
ATOM 1840 C CA . ASP B 1 49 ? 10.984 3.432 6.129 1 96.12 49 ASP B CA 1
ATOM 1841 C C . ASP B 1 49 ? 10.375 3.982 7.418 1 96.12 49 ASP B C 1
ATOM 1843 O O . ASP B 1 49 ? 10.828 5.012 7.93 1 96.12 49 ASP B O 1
ATOM 1847 N N . SER B 1 50 ? 9.422 3.221 8 1 97.81 50 SER B N 1
ATOM 1848 C CA . SER B 1 50 ? 8.648 3.672 9.148 1 97.81 50 SER B CA 1
ATOM 1849 C C . SER B 1 50 ? 9.516 3.764 10.398 1 97.81 50 SER B C 1
ATOM 1851 O O . SER B 1 50 ? 9.117 4.367 11.398 1 97.81 50 SER B O 1
ATOM 1853 N N . SER B 1 51 ? 10.688 3.172 10.375 1 97.19 51 SER B N 1
ATOM 1854 C CA . SER B 1 51 ? 11.555 3.178 11.547 1 97.19 51 SER B CA 1
ATOM 1855 C C . SER B 1 51 ? 12.422 4.43 11.586 1 97.19 51 SER B C 1
ATOM 1857 O O . SER B 1 51 ? 13.055 4.727 12.602 1 97.19 51 SER B O 1
ATOM 1859 N N . ARG B 1 52 ? 12.406 5.266 10.57 1 97.12 52 ARG B N 1
ATOM 1860 C CA . ARG B 1 52 ? 13.305 6.41 10.453 1 97.12 52 ARG B CA 1
ATOM 1861 C C . ARG B 1 52 ? 12.633 7.684 10.961 1 97.12 52 ARG B C 1
ATOM 1863 O O . ARG B 1 52 ? 12.68 8.727 10.297 1 97.12 52 ARG B O 1
ATOM 1870 N N . VAL B 1 53 ? 12.031 7.582 12.109 1 97.69 53 VAL B N 1
ATOM 1871 C CA . VAL B 1 53 ? 11.258 8.688 12.672 1 97.69 53 VAL B CA 1
ATOM 1872 C C . VAL B 1 53 ? 12.203 9.812 13.086 1 97.69 53 VAL B C 1
ATOM 1874 O O . VAL B 1 53 ? 11.852 10.992 12.977 1 97.69 53 VAL B O 1
ATOM 1877 N N . ASP B 1 54 ? 13.398 9.492 13.523 1 96.94 54 ASP B N 1
ATOM 1878 C CA . ASP B 1 54 ? 14.352 10.508 13.977 1 96.94 54 ASP B CA 1
ATOM 1879 C C . ASP B 1 54 ? 14.781 11.414 12.82 1 96.94 54 ASP B C 1
ATOM 1881 O O . ASP B 1 54 ? 15.125 12.578 13.039 1 96.94 54 ASP B O 1
ATOM 1885 N N . ASP B 1 55 ? 14.766 10.898 11.633 1 96.06 55 ASP B N 1
ATOM 1886 C CA . ASP B 1 55 ? 15.172 11.664 10.461 1 96.06 55 ASP B CA 1
ATOM 1887 C C . ASP B 1 55 ? 14.156 12.766 10.148 1 96.06 55 ASP B C 1
ATOM 1889 O O . ASP B 1 55 ? 14.438 13.672 9.367 1 96.06 55 ASP B O 1
ATOM 1893 N N . LEU B 1 56 ? 12.984 12.703 10.789 1 96.25 56 LEU B N 1
ATOM 1894 C CA . LEU B 1 56 ? 11.914 13.664 10.539 1 96.25 56 LEU B CA 1
ATOM 1895 C C . LEU B 1 56 ? 12.109 14.922 11.383 1 96.25 56 LEU B C 1
ATOM 1897 O O . LEU B 1 56 ? 11.492 15.953 11.117 1 96.25 56 LEU B O 1
ATOM 1901 N N . ASP B 1 57 ? 12.922 14.844 12.367 1 93.88 57 ASP B N 1
ATOM 1902 C CA . ASP B 1 57 ? 12.984 15.883 13.391 1 93.88 57 ASP B CA 1
ATOM 1903 C C . ASP B 1 57 ? 13.297 17.25 12.781 1 93.88 57 ASP B C 1
ATOM 1905 O O . ASP B 1 57 ? 12.758 18.266 13.219 1 93.88 57 ASP B O 1
ATOM 1909 N N . ASP B 1 58 ? 14.094 17.234 11.742 1 91.94 58 ASP B N 1
ATOM 1910 C CA . ASP B 1 58 ? 14.461 18.516 11.133 1 91.94 58 ASP B CA 1
ATOM 1911 C C . ASP B 1 58 ? 13.453 18.922 10.062 1 91.94 58 ASP B C 1
ATOM 1913 O O . ASP B 1 58 ? 13.531 20.031 9.516 1 91.94 58 ASP B O 1
ATOM 1917 N N . MET B 1 59 ? 12.484 18.109 9.836 1 95.06 59 MET B N 1
ATOM 1918 C CA . MET B 1 59 ? 11.562 18.328 8.727 1 95.06 59 MET B CA 1
ATOM 1919 C C . MET B 1 59 ? 10.203 18.781 9.242 1 95.06 59 MET B C 1
ATOM 1921 O O . MET B 1 59 ? 9.383 19.297 8.469 1 95.06 59 MET B O 1
ATOM 1925 N N . ILE B 1 60 ? 9.961 18.594 10.547 1 97.25 60 ILE B N 1
ATOM 1926 C CA . ILE B 1 60 ? 8.609 18.859 11.023 1 97.25 60 ILE B CA 1
ATOM 1927 C C . ILE B 1 60 ? 8.664 19.844 12.195 1 97.25 60 ILE B C 1
ATOM 1929 O O . ILE B 1 60 ? 9.586 19.781 13.023 1 97.25 60 ILE B O 1
ATOM 1933 N N . ARG B 1 61 ? 7.645 20.75 12.258 1 97.06 61 ARG B N 1
ATOM 1934 C CA . ARG B 1 61 ? 7.426 21.672 13.367 1 97.06 61 ARG B CA 1
ATOM 1935 C C . ARG B 1 61 ? 5.961 21.672 13.797 1 97.06 61 ARG B C 1
ATOM 1937 O O . ARG B 1 61 ? 5.062 21.672 12.953 1 97.06 61 ARG B O 1
ATOM 1944 N N . PRO B 1 62 ? 5.762 21.641 15.148 1 98 62 PRO B N 1
ATOM 1945 C CA . PRO B 1 62 ? 4.379 21.812 15.586 1 98 62 PRO B CA 1
ATOM 1946 C C . PRO B 1 62 ? 3.77 23.125 15.102 1 98 62 PRO B C 1
ATOM 1948 O O . PRO B 1 62 ? 4.445 24.156 15.094 1 98 62 PRO B O 1
ATOM 1951 N N . ALA B 1 63 ? 2.541 23.047 14.648 1 98.56 63 ALA B N 1
ATOM 1952 C CA . ALA B 1 63 ? 1.896 24.219 14.07 1 98.56 63 ALA B CA 1
ATOM 1953 C C . ALA B 1 63 ? 0.375 24.109 14.141 1 98.56 63 ALA B C 1
ATOM 1955 O O . ALA B 1 63 ? -0.153 23.094 14.594 1 98.56 63 ALA B O 1
ATOM 1956 N N . GLN B 1 64 ? -0.28 25.188 13.773 1 97.88 64 GLN B N 1
ATOM 1957 C CA . GLN B 1 64 ? -1.737 25.203 13.727 1 97.88 64 GLN B CA 1
ATOM 1958 C C . GLN B 1 64 ? -2.232 26.078 12.578 1 97.88 64 GLN B C 1
ATOM 1960 O O . GLN B 1 64 ? -1.523 26.984 12.125 1 97.88 64 GLN B O 1
ATOM 1965 N N . VAL B 1 65 ? -3.387 25.719 12.109 1 97.06 65 VAL B N 1
ATOM 1966 C CA . VAL B 1 65 ? -4.086 26.578 11.156 1 97.06 65 VAL B CA 1
ATOM 1967 C C . VAL B 1 65 ? -5.434 27 11.727 1 97.06 65 VAL B C 1
ATOM 1969 O O . VAL B 1 65 ? -6.055 26.25 12.492 1 97.06 65 VAL B O 1
ATOM 1972 N N . SER B 1 66 ? -5.824 28.203 11.32 1 93.62 66 SER B N 1
ATOM 1973 C CA . SER B 1 66 ? -7.121 28.719 11.742 1 93.62 66 SER B CA 1
ATOM 1974 C C . SER B 1 66 ? -8.141 28.672 10.609 1 93.62 66 SER B C 1
ATOM 1976 O O . SER B 1 66 ? -7.777 28.422 9.461 1 93.62 66 SER B O 1
ATOM 1978 N N . LYS B 1 67 ? -9.406 28.781 10.961 1 92.19 67 LYS B N 1
ATOM 1979 C CA . LYS B 1 67 ? -10.531 28.859 10.031 1 92.19 67 LYS B CA 1
ATOM 1980 C C . LYS B 1 67 ? -10.844 27.484 9.43 1 92.19 67 LYS B C 1
ATOM 1982 O O . LYS B 1 67 ? -11.375 27.406 8.32 1 92.19 67 LYS B O 1
ATOM 1987 N N . TYR B 1 68 ? -10.344 26.438 10.055 1 95.06 68 TYR B N 1
ATOM 1988 C CA . TYR B 1 68 ? -10.688 25.062 9.688 1 95.06 68 TYR B CA 1
ATOM 1989 C C . TYR B 1 68 ? -11.18 24.281 10.898 1 95.06 68 TYR B C 1
ATOM 1991 O O . TYR B 1 68 ? -10.852 24.625 12.039 1 95.06 68 TYR B O 1
ATOM 1999 N N . THR B 1 69 ? -11.938 23.297 10.656 1 95.31 69 THR B N 1
ATOM 2000 C CA . THR B 1 69 ? -12.32 22.297 11.648 1 95.31 69 THR B CA 1
ATOM 2001 C C . THR B 1 69 ? -12.008 20.891 11.141 1 95.31 69 THR B C 1
ATOM 2003 O O . THR B 1 69 ? -12.227 20.578 9.969 1 95.31 69 THR B O 1
ATOM 2006 N N . ARG B 1 70 ? -11.445 20.125 12.039 1 97.81 70 ARG B N 1
ATOM 2007 C CA . ARG B 1 70 ? -11.141 18.734 11.734 1 97.81 70 ARG B CA 1
ATOM 2008 C C . ARG B 1 70 ? -12.273 17.812 12.195 1 97.81 70 ARG B C 1
ATOM 2010 O O . ARG B 1 70 ? -12.68 17.859 13.359 1 97.81 70 ARG B O 1
ATOM 2017 N N . VAL B 1 71 ? -12.773 16.984 11.312 1 97.56 71 VAL B N 1
ATOM 2018 C CA . VAL B 1 71 ? -13.883 16.094 11.641 1 97.56 71 VAL B CA 1
ATOM 2019 C C . VAL B 1 71 ? -13.562 14.672 11.188 1 97.56 71 VAL B C 1
ATOM 2021 O O . VAL B 1 71 ? -12.711 14.469 10.32 1 97.56 71 VAL B O 1
ATOM 2024 N N . ALA B 1 72 ? -14.172 13.695 11.828 1 98.44 72 ALA B N 1
ATOM 2025 C CA . ALA B 1 72 ? -14.039 12.297 11.422 1 98.44 72 ALA B CA 1
ATOM 2026 C C . ALA B 1 72 ? -14.789 12.039 10.117 1 98.44 72 ALA B C 1
ATOM 2028 O O . ALA B 1 72 ? -15.789 12.703 9.82 1 98.44 72 ALA B O 1
ATOM 2029 N N . VAL B 1 73 ? -14.328 11.164 9.289 1 98.31 73 VAL B N 1
ATOM 2030 C CA . VAL B 1 73 ? -14.961 10.695 8.062 1 98.31 73 VAL B CA 1
ATOM 2031 C C . VAL B 1 73 ? -15.562 9.305 8.289 1 98.31 73 VAL B C 1
ATOM 2033 O O . VAL B 1 73 ? -14.93 8.445 8.898 1 98.31 73 VAL B O 1
ATOM 2036 N N . LYS B 1 74 ? -16.75 9.078 7.809 1 97.75 74 LYS B N 1
ATOM 2037 C CA . LYS B 1 74 ? -17.453 7.812 8.023 1 97.75 74 LYS B CA 1
ATOM 2038 C C . LYS B 1 74 ? -16.609 6.641 7.512 1 97.75 74 LYS B C 1
ATOM 2040 O O . LYS B 1 74 ? -16.094 6.68 6.395 1 97.75 74 LYS B O 1
ATOM 2045 N N . HIS B 1 75 ? -16.422 5.641 8.352 1 95.31 75 HIS B N 1
ATOM 2046 C CA . HIS B 1 75 ? -15.789 4.371 8.008 1 95.31 75 HIS B CA 1
ATOM 2047 C C . HIS B 1 75 ? -14.359 4.582 7.512 1 95.31 75 HIS B C 1
ATOM 2049 O O . HIS B 1 75 ? -13.891 3.85 6.637 1 95.31 75 HIS B O 1
ATOM 2055 N N . SER B 1 76 ? -13.766 5.57 8.047 1 97.19 76 SER B N 1
ATOM 2056 C CA . SER B 1 76 ? -12.406 5.871 7.605 1 97.19 76 SER B CA 1
ATOM 2057 C C . SER B 1 76 ? -11.484 6.137 8.789 1 97.19 76 SER B C 1
ATOM 2059 O O . SER B 1 76 ? -11.922 6.641 9.828 1 97.19 76 SER B O 1
ATOM 2061 N N . ASP B 1 77 ? -10.258 5.801 8.617 1 97.88 77 ASP B N 1
ATOM 2062 C CA . ASP B 1 77 ? -9.25 6.008 9.656 1 97.88 77 ASP B CA 1
ATOM 2063 C C . ASP B 1 77 ? -8.703 7.434 9.609 1 97.88 77 ASP B C 1
ATOM 2065 O O . ASP B 1 77 ? -8.055 7.887 10.555 1 97.88 77 ASP B O 1
ATOM 2069 N N . TYR B 1 78 ? -8.914 8.133 8.555 1 98.25 78 TYR B N 1
ATOM 2070 C CA . TYR B 1 78 ? -8.336 9.461 8.352 1 98.25 78 TYR B CA 1
ATOM 2071 C C . TYR B 1 78 ? -9.406 10.547 8.492 1 98.25 78 TYR B C 1
ATOM 2073 O O . TYR B 1 78 ? -10.594 10.281 8.281 1 98.25 78 TYR B O 1
ATOM 2081 N N . PRO B 1 79 ? -8.938 11.758 8.891 1 98.62 79 PRO B N 1
ATOM 2082 C CA . PRO B 1 79 ? -9.875 12.867 9.055 1 98.62 79 PRO B CA 1
ATOM 2083 C C . PRO B 1 79 ? -10.008 13.719 7.793 1 98.62 79 PRO B C 1
ATOM 2085 O O . PRO B 1 79 ? -9.32 13.461 6.797 1 98.62 79 PRO B O 1
ATOM 2088 N N . ALA B 1 80 ? -10.938 14.625 7.891 1 98.12 80 ALA B N 1
ATOM 2089 C CA . ALA B 1 80 ? -11.094 15.727 6.945 1 98.12 80 ALA B CA 1
ATOM 2090 C C . ALA B 1 80 ? -10.969 17.078 7.652 1 98.12 80 ALA B C 1
ATOM 2092 O O . ALA B 1 80 ? -11.312 17.203 8.836 1 98.12 80 ALA B O 1
ATOM 2093 N N . VAL B 1 81 ? -10.461 18.062 6.977 1 97 81 VAL B N 1
ATOM 2094 C CA . VAL B 1 81 ? -10.664 19.438 7.422 1 97 81 VAL B CA 1
ATOM 2095 C C . VAL B 1 81 ? -11.641 20.156 6.488 1 97 81 VAL B C 1
ATOM 2097 O O . VAL B 1 81 ? -11.617 19.938 5.273 1 97 81 VAL B O 1
ATOM 2100 N N . ILE B 1 82 ? -12.453 20.922 7.109 1 94 82 ILE B N 1
ATOM 2101 C CA . ILE B 1 82 ? -13.383 21.766 6.379 1 94 82 ILE B CA 1
ATOM 2102 C C . ILE B 1 82 ? -13.242 23.219 6.859 1 94 82 ILE B C 1
ATOM 2104 O O . ILE B 1 82 ? -12.836 23.469 7.996 1 94 82 ILE B O 1
ATOM 2108 N N . ARG B 1 83 ? -13.539 24.109 5.961 1 91.12 83 ARG B N 1
ATOM 2109 C CA . ARG B 1 83 ? -13.477 25.516 6.34 1 91.12 83 ARG B CA 1
ATOM 2110 C C . ARG B 1 83 ? -14.531 25.859 7.387 1 91.12 83 ARG B C 1
ATOM 2112 O O . ARG B 1 83 ? -15.664 25.375 7.309 1 91.12 83 ARG B O 1
ATOM 2119 N N . SER B 1 84 ? -14.102 26.438 8.352 1 86.56 84 SER B N 1
ATOM 2120 C CA . SER B 1 84 ? -14.977 26.875 9.43 1 86.56 84 SER B CA 1
ATOM 2121 C C . SER B 1 84 ? -15.188 28.391 9.391 1 86.56 84 SER B C 1
ATOM 2123 O O . SER B 1 84 ? -14.258 29.141 9.062 1 86.56 84 SER B O 1
ATOM 2125 N N . ALA B 1 85 ? -16.453 28.766 9.656 1 77.19 85 ALA B N 1
ATOM 2126 C CA . ALA B 1 85 ? -16.781 30.188 9.711 1 77.19 85 ALA B CA 1
ATOM 2127 C C . ALA B 1 85 ? -16.375 30.797 11.055 1 77.19 85 ALA B C 1
ATOM 2129 O O . ALA B 1 85 ? -16.281 32.031 11.188 1 77.19 85 ALA B O 1
ATOM 2130 N N . GLU B 1 86 ? -16.078 29.953 11.906 1 80.06 86 GLU B N 1
ATOM 2131 C CA . GLU B 1 86 ? -15.758 30.438 13.242 1 80.06 86 GLU B CA 1
ATOM 2132 C C . GLU B 1 86 ? -14.281 30.797 13.367 1 80.06 86 GLU B C 1
ATOM 2134 O O . GLU B 1 86 ? -13.414 29.953 13.172 1 80.06 86 GLU B O 1
ATOM 2139 N N . GLU B 1 87 ? -13.992 32.031 13.664 1 73.69 87 GLU B N 1
ATOM 2140 C CA . GLU B 1 87 ? -12.633 32.562 13.742 1 73.69 87 GLU B CA 1
ATOM 2141 C C . GLU B 1 87 ? -11.805 31.797 14.766 1 73.69 87 GLU B C 1
ATOM 2143 O O . GLU B 1 87 ? -10.586 31.672 14.625 1 73.69 87 GLU B O 1
ATOM 2148 N N . GLY B 1 88 ? -12.367 31.266 15.758 1 80.88 88 GLY B N 1
ATOM 2149 C CA . GLY B 1 88 ? -11.641 30.609 16.828 1 80.88 88 GLY B CA 1
ATOM 2150 C C . GLY B 1 88 ? -11.352 29.156 16.562 1 80.88 88 GLY B C 1
ATOM 2151 O O . GLY B 1 88 ? -10.594 28.516 17.297 1 80.88 88 GLY B O 1
ATOM 2152 N N . ASP B 1 89 ? -11.805 28.641 15.539 1 89.25 89 ASP B N 1
ATOM 2153 C CA . ASP B 1 89 ? -11.562 27.234 15.211 1 89.25 89 ASP B CA 1
ATOM 2154 C C . ASP B 1 89 ? -10.156 27.031 14.656 1 89.25 89 ASP B C 1
ATOM 2156 O O . ASP B 1 89 ? -9.734 27.766 13.758 1 89.25 89 ASP B O 1
ATOM 2160 N N . CYS B 1 90 ? -9.391 26.141 15.289 1 93.06 90 CYS B N 1
ATOM 2161 C CA . CYS B 1 90 ? -8.039 25.844 14.836 1 93.06 90 CYS B CA 1
ATOM 2162 C C . CYS B 1 90 ? -7.809 24.344 14.75 1 93.06 90 CYS B C 1
ATOM 2164 O O . CYS B 1 90 ? -8.508 23.562 15.406 1 93.06 90 CYS B O 1
ATOM 2166 N N . VAL B 1 91 ? -6.945 23.984 13.969 1 97 91 VAL B N 1
ATOM 2167 C CA . VAL B 1 91 ? -6.527 22.594 13.789 1 97 91 VAL B CA 1
ATOM 2168 C C . VAL B 1 91 ? -5.027 22.469 14.055 1 97 91 VAL B C 1
ATOM 2170 O O . VAL B 1 91 ? -4.219 23.156 13.414 1 97 91 VAL B O 1
ATOM 2173 N N . ASP B 1 92 ? -4.672 21.625 15.078 1 96.88 92 ASP B N 1
ATOM 2174 C CA . ASP B 1 92 ? -3.266 21.359 15.359 1 96.88 92 ASP B CA 1
ATOM 2175 C C . ASP B 1 92 ? -2.684 20.344 14.367 1 96.88 92 ASP B C 1
ATOM 2177 O O . ASP B 1 92 ? -3.393 19.469 13.891 1 96.88 92 ASP B O 1
ATOM 2181 N N . GLY B 1 93 ? -1.437 20.516 14.102 1 98.38 93 GLY B N 1
ATOM 2182 C CA . GLY B 1 93 ? -0.733 19.609 13.203 1 98.38 93 GLY B CA 1
ATOM 2183 C C . GLY B 1 93 ? 0.757 19.891 13.133 1 98.38 93 GLY B C 1
ATOM 2184 O O . GLY B 1 93 ? 1.36 20.328 14.109 1 98.38 93 GLY B O 1
ATOM 2185 N N . TYR B 1 94 ? 1.361 19.406 12.047 1 98.5 94 TYR B N 1
ATOM 2186 C CA . TYR B 1 94 ? 2.766 19.672 11.742 1 98.5 94 TYR B CA 1
ATOM 2187 C C . TYR B 1 94 ? 2.91 20.516 10.484 1 98.5 94 TYR B C 1
ATOM 2189 O O . TYR B 1 94 ? 2.162 20.328 9.516 1 98.5 94 TYR B O 1
ATOM 2197 N N . LEU B 1 95 ? 3.834 21.406 10.547 1 98.62 95 LEU B N 1
ATOM 2198 C CA . LEU B 1 95 ? 4.344 22 9.312 1 98.62 95 LEU B CA 1
ATOM 2199 C C . LEU B 1 95 ? 5.551 21.219 8.797 1 98.62 95 LEU B C 1
ATOM 2201 O O . LEU B 1 95 ? 6.547 21.062 9.516 1 98.62 95 LEU B O 1
ATOM 2205 N N . LEU B 1 96 ? 5.441 20.703 7.629 1 98.44 96 LEU B N 1
ATOM 2206 C CA . LEU B 1 96 ? 6.512 19.938 6.988 1 98.44 96 LEU B CA 1
ATOM 2207 C C . LEU B 1 96 ? 7.312 20.812 6.039 1 98.44 96 LEU B C 1
ATOM 2209 O O . LEU B 1 96 ? 6.742 21.5 5.191 1 98.44 96 LEU B O 1
ATOM 2213 N N . GLN B 1 97 ? 8.562 20.828 6.211 1 96.88 97 GLN B N 1
ATOM 2214 C CA . GLN B 1 97 ? 9.5 21.344 5.219 1 96.88 97 GLN B CA 1
ATOM 2215 C C . GLN B 1 97 ? 10.203 20.203 4.488 1 96.88 97 GLN B C 1
ATOM 2217 O O . GLN B 1 97 ? 11.164 19.625 5.008 1 96.88 97 GLN B O 1
ATOM 2222 N N . LEU B 1 98 ? 9.789 19.953 3.285 1 95.25 98 LEU B N 1
ATOM 2223 C CA . LEU B 1 98 ? 10.297 18.828 2.512 1 95.25 98 LEU B CA 1
ATOM 2224 C C . LEU B 1 98 ? 11.547 19.234 1.729 1 95.25 98 LEU B C 1
ATOM 2226 O O . LEU B 1 98 ? 11.672 20.391 1.307 1 95.25 98 LEU B O 1
ATOM 2230 N N . ASP B 1 99 ? 12.406 18.281 1.46 1 91.44 99 ASP B N 1
ATOM 2231 C CA . ASP B 1 99 ? 13.688 18.547 0.812 1 91.44 99 ASP B CA 1
ATOM 2232 C C . ASP B 1 99 ? 13.547 18.516 -0.708 1 91.44 99 ASP B C 1
ATOM 2234 O O . ASP B 1 99 ? 14.297 19.203 -1.418 1 91.44 99 ASP B O 1
ATOM 2238 N N . THR B 1 100 ? 12.625 17.688 -1.197 1 93.06 100 THR B N 1
ATOM 2239 C CA . THR B 1 100 ? 12.586 17.484 -2.641 1 93.06 100 THR B CA 1
ATOM 2240 C C . THR B 1 100 ? 11.148 17.484 -3.145 1 93.06 100 THR B C 1
ATOM 2242 O O . THR B 1 100 ? 10.211 17.219 -2.385 1 93.06 100 THR B O 1
ATOM 2245 N N . ARG B 1 101 ? 11.023 17.688 -4.398 1 94.19 101 ARG B N 1
ATOM 2246 C CA . ARG B 1 101 ? 9.727 17.594 -5.062 1 94.19 101 ARG B CA 1
ATOM 2247 C C . ARG B 1 101 ? 9.195 16.172 -5.051 1 94.19 101 ARG B C 1
ATOM 2249 O O . ARG B 1 101 ? 7.984 15.953 -5 1 94.19 101 ARG B O 1
ATOM 2256 N N . SER B 1 102 ? 10.117 15.242 -5.078 1 94.88 102 SER B N 1
ATOM 2257 C CA . SER B 1 102 ? 9.719 13.844 -5.008 1 94.88 102 SER B CA 1
ATOM 2258 C C . SER B 1 102 ? 9.016 13.531 -3.688 1 94.88 102 SER B C 1
ATOM 2260 O O . SER B 1 102 ? 8.008 12.828 -3.664 1 94.88 102 SER B O 1
ATOM 2262 N N . GLN B 1 103 ? 9.531 14.055 -2.658 1 95.75 103 GLN B N 1
ATOM 2263 C CA . GLN B 1 103 ? 8.891 13.859 -1.359 1 95.75 103 GLN B CA 1
ATOM 2264 C C . GLN B 1 103 ? 7.488 14.461 -1.34 1 95.75 103 GLN B C 1
ATOM 2266 O O . GLN B 1 103 ? 6.555 13.867 -0.801 1 95.75 103 GLN B O 1
ATOM 2271 N N . ARG B 1 104 ? 7.332 15.641 -1.967 1 97.06 104 ARG B N 1
ATOM 2272 C CA . ARG B 1 104 ? 6.016 16.266 -2.049 1 97.06 104 ARG B CA 1
ATOM 2273 C C . ARG B 1 104 ? 5.055 15.422 -2.873 1 97.06 104 ARG B C 1
ATOM 2275 O O . ARG B 1 104 ? 3.898 15.227 -2.482 1 97.06 104 ARG B O 1
ATOM 2282 N N . LYS B 1 105 ? 5.57 14.922 -3.967 1 96.31 105 LYS B N 1
ATOM 2283 C CA . LYS B 1 105 ? 4.754 14.07 -4.828 1 96.31 105 LYS B CA 1
ATOM 2284 C C . LYS B 1 105 ? 4.301 12.812 -4.086 1 96.31 105 LYS B C 1
ATOM 2286 O O . LYS B 1 105 ? 3.164 12.359 -4.258 1 96.31 105 LYS B O 1
ATOM 2291 N N . LYS B 1 106 ? 5.164 12.219 -3.271 1 97.56 106 LYS B N 1
ATOM 2292 C CA . LYS B 1 106 ? 4.805 11.07 -2.449 1 97.56 106 LYS B CA 1
ATOM 2293 C C . LYS B 1 106 ? 3.598 11.375 -1.569 1 97.56 106 LYS B C 1
ATOM 2295 O O . LYS B 1 106 ? 2.654 10.586 -1.498 1 97.56 106 LYS B O 1
ATOM 2300 N N . LEU B 1 107 ? 3.566 12.555 -0.959 1 98 107 LEU B N 1
ATOM 2301 C CA . LEU B 1 107 ? 2.486 12.914 -0.046 1 98 107 LEU B CA 1
ATOM 2302 C C . LEU B 1 107 ? 1.211 13.242 -0.814 1 98 107 LEU B C 1
ATOM 2304 O O . LEU B 1 107 ? 0.111 12.906 -0.369 1 98 107 LEU B O 1
ATOM 2308 N N . ASP B 1 108 ? 1.362 13.883 -1.998 1 97 108 ASP B N 1
ATOM 2309 C CA . ASP B 1 108 ? 0.204 14.109 -2.855 1 97 108 ASP B CA 1
ATOM 2310 C C . ASP B 1 108 ? -0.448 12.797 -3.268 1 97 108 ASP B C 1
ATOM 2312 O O . ASP B 1 108 ? -1.674 12.672 -3.248 1 97 108 ASP B O 1
ATOM 2316 N N . ASP B 1 109 ? 0.365 11.883 -3.607 1 95.69 109 ASP B N 1
ATOM 2317 C CA . ASP B 1 109 ? -0.13 10.57 -4.023 1 95.69 109 ASP B CA 1
ATOM 2318 C C . ASP B 1 109 ? -0.759 9.82 -2.852 1 95.69 109 ASP B C 1
ATOM 2320 O O . ASP B 1 109 ? -1.764 9.125 -3.018 1 95.69 109 ASP B O 1
ATOM 2324 N N . PHE B 1 110 ? -0.18 9.875 -1.725 1 97.25 110 PHE B N 1
ATOM 2325 C CA . PHE B 1 110 ? -0.727 9.258 -0.519 1 97.25 110 PHE B CA 1
ATOM 2326 C C . PHE B 1 110 ? -2.15 9.742 -0.266 1 97.25 110 PHE B C 1
ATOM 2328 O O . PHE B 1 110 ? -3.025 8.953 0.091 1 97.25 110 PHE B O 1
ATOM 2335 N N . GLU B 1 111 ? -2.398 11.062 -0.391 1 96 111 GLU B N 1
ATOM 2336 C CA . GLU B 1 111 ? -3.707 11.641 -0.111 1 96 111 GLU B CA 1
ATOM 2337 C C . GLU B 1 111 ? -4.711 11.297 -1.209 1 96 111 GLU B C 1
ATOM 2339 O O . GLU B 1 111 ? -5.867 10.992 -0.924 1 96 111 GLU B O 1
ATOM 2344 N N . GLY B 1 112 ? -4.309 11.445 -2.416 1 93.12 112 GLY B N 1
ATOM 2345 C CA . GLY B 1 112 ? -5.16 11.109 -3.545 1 93.12 112 GLY B CA 1
ATOM 2346 C C . GLY B 1 112 ? -6.156 12.203 -3.889 1 93.12 112 GLY B C 1
ATOM 2347 O O . GLY B 1 112 ? -5.977 13.359 -3.498 1 93.12 112 GLY B O 1
ATOM 2348 N N . GLU B 1 113 ? -7.242 11.797 -4.539 1 93.06 113 GLU B N 1
ATOM 2349 C CA . GLU B 1 113 ? -8.102 12.758 -5.223 1 93.06 113 GLU B CA 1
ATOM 2350 C C . GLU B 1 113 ? -9.203 13.273 -4.297 1 93.06 113 GLU B C 1
ATOM 2352 O O . GLU B 1 113 ? -9.875 14.258 -4.609 1 93.06 113 GLU B O 1
ATOM 2357 N N . THR B 1 114 ? -9.367 12.68 -3.164 1 95.5 114 THR B N 1
ATOM 2358 C CA . THR B 1 114 ? -10.414 13.086 -2.238 1 95.5 114 THR B CA 1
ATOM 2359 C C . THR B 1 114 ? -10.023 14.367 -1.504 1 95.5 114 THR B C 1
ATOM 2361 O O . THR B 1 114 ? -10.844 14.969 -0.811 1 95.5 114 THR B O 1
ATOM 2364 N N . TYR B 1 115 ? -8.781 14.758 -1.641 1 97.44 115 TYR B N 1
ATOM 2365 C CA . TYR B 1 115 ? -8.273 15.984 -1.037 1 97.44 115 TYR B CA 1
ATOM 2366 C C . TYR B 1 115 ? -7.73 16.938 -2.102 1 97.44 115 TYR B C 1
ATOM 2368 O O . TYR B 1 115 ? -7.102 16.5 -3.068 1 97.44 115 TYR B O 1
ATOM 2376 N N . ALA B 1 116 ? -7.953 18.203 -1.901 1 97.69 116 ALA B N 1
ATOM 2377 C CA . ALA B 1 116 ? -7.363 19.25 -2.74 1 97.69 116 ALA B CA 1
ATOM 2378 C C . ALA B 1 116 ? -6.316 20.047 -1.967 1 97.69 116 ALA B C 1
ATOM 2380 O O . ALA B 1 116 ? -6.461 20.266 -0.764 1 97.69 116 ALA B O 1
ATOM 2381 N N . VAL B 1 117 ? -5.309 20.484 -2.682 1 97.94 117 VAL B N 1
ATOM 2382 C CA . VAL B 1 117 ? -4.273 21.328 -2.092 1 97.94 117 VAL B CA 1
ATOM 2383 C C . VAL B 1 117 ? -4.742 22.781 -2.076 1 97.94 117 VAL B C 1
ATOM 2385 O O . VAL B 1 117 ? -5.176 23.312 -3.104 1 97.94 117 VAL B O 1
ATOM 2388 N N . GLU B 1 118 ? -4.699 23.391 -0.957 1 97.38 118 GLU B N 1
ATOM 2389 C CA . GLU B 1 118 ? -4.996 24.812 -0.817 1 97.38 118 GLU B CA 1
ATOM 2390 C C . GLU B 1 118 ? -3.863 25.547 -0.1 1 97.38 118 GLU B C 1
ATOM 2392 O O . GLU B 1 118 ? -3.199 24.969 0.768 1 97.38 118 GLU B O 1
ATOM 2397 N N . SER B 1 119 ? -3.742 26.797 -0.486 1 97.62 119 SER B N 1
ATOM 2398 C CA . SER B 1 119 ? -2.805 27.641 0.24 1 97.62 119 SER B CA 1
ATOM 2399 C C . SER B 1 119 ? -3.402 28.125 1.557 1 97.62 119 SER B C 1
ATOM 2401 O O . SER B 1 119 ? -4.594 28.438 1.627 1 97.62 119 SER B O 1
ATOM 2403 N N . THR B 1 120 ? -2.547 28.219 2.59 1 97 120 THR B N 1
ATOM 2404 C CA . THR B 1 120 ? -3.018 28.703 3.885 1 97 120 THR B CA 1
ATOM 2405 C C . THR B 1 120 ? -1.873 29.328 4.68 1 97 120 THR B C 1
ATOM 2407 O O . THR B 1 120 ? -0.714 29.25 4.266 1 97 120 THR B O 1
ATOM 2410 N N . ILE B 1 121 ? -2.258 30.016 5.703 1 96.75 121 ILE B N 1
ATOM 2411 C CA . ILE B 1 121 ? -1.288 30.562 6.645 1 96.75 121 ILE B CA 1
ATOM 2412 C C . ILE B 1 121 ? -1.186 29.656 7.871 1 96.75 121 ILE B C 1
ATOM 2414 O O . ILE B 1 121 ? -2.191 29.359 8.516 1 96.75 121 ILE B O 1
ATOM 2418 N N . VAL B 1 122 ? 0.011 29.219 8.117 1 98.25 122 VAL B N 1
ATOM 2419 C CA . VAL B 1 122 ? 0.262 28.297 9.219 1 98.25 122 VAL B CA 1
ATOM 2420 C C . VAL B 1 122 ? 0.952 29.031 10.367 1 98.25 122 VAL B C 1
ATOM 2422 O O . VAL B 1 122 ? 1.947 29.719 10.156 1 98.25 122 VAL B O 1
ATOM 2425 N N . SER B 1 123 ? 0.43 28.906 11.57 1 97.94 123 SER B N 1
ATOM 2426 C CA . SER B 1 123 ? 1.036 29.484 12.766 1 97.94 123 SER B CA 1
ATOM 2427 C C . SER B 1 123 ? 1.931 28.4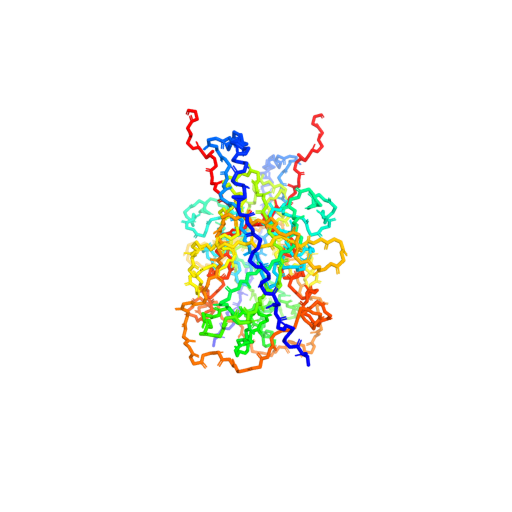69 13.469 1 97.94 123 SER B C 1
ATOM 2429 O O . SER B 1 123 ? 1.492 27.359 13.789 1 97.94 123 SER B O 1
ATOM 2431 N N . LEU B 1 124 ? 3.141 28.844 13.711 1 98.25 124 LEU B N 1
ATOM 2432 C CA . LEU B 1 124 ? 4.059 27.938 14.406 1 98.25 124 LEU B CA 1
ATOM 2433 C C . LEU B 1 124 ? 3.783 27.938 15.906 1 98.25 124 LEU B C 1
ATOM 2435 O O . LEU B 1 124 ? 3.402 28.953 16.469 1 98.25 124 LEU B O 1
ATOM 2439 N N . LEU B 1 125 ? 4.023 26.797 16.422 1 97.5 125 LEU B N 1
ATOM 2440 C CA . LEU B 1 125 ? 3.826 26.656 17.859 1 97.5 125 LEU B CA 1
ATOM 2441 C C . LEU B 1 125 ? 5.16 26.484 18.578 1 97.5 125 LEU B C 1
ATOM 2443 O O . LEU B 1 125 ? 6.086 25.875 18.047 1 97.5 125 LEU B O 1
ATOM 2447 N N . GLY B 1 126 ? 5.164 26.969 19.797 1 93.56 126 GLY B N 1
ATOM 2448 C CA . GLY B 1 126 ? 6.328 26.781 20.641 1 93.56 126 GLY B CA 1
ATOM 2449 C C . GLY B 1 126 ? 6.289 25.5 21.438 1 93.56 126 GLY B C 1
ATOM 2450 O O . GLY B 1 126 ? 5.32 24.734 21.344 1 93.56 126 GLY B O 1
ATOM 2451 N N . SER B 1 127 ? 7.379 25.203 22.172 1 90.81 127 SER B N 1
ATOM 2452 C CA . SER B 1 127 ? 7.484 24 22.984 1 90.81 127 SER B CA 1
ATOM 2453 C C . SER B 1 127 ? 6.371 23.938 24.016 1 90.81 127 SER B C 1
ATOM 2455 O O . SER B 1 127 ? 6.02 22.844 24.5 1 90.81 127 SER B O 1
ATOM 2457 N N . ASP B 1 128 ? 5.789 25.062 24.312 1 90.88 128 ASP B N 1
ATOM 2458 C CA . ASP B 1 128 ? 4.719 25.125 25.312 1 90.88 128 ASP B CA 1
ATOM 2459 C C . ASP B 1 128 ? 3.357 24.906 24.656 1 90.88 128 ASP B C 1
ATOM 2461 O O . ASP B 1 128 ? 2.33 24.906 25.344 1 90.88 128 ASP B O 1
ATOM 2465 N N . GLY B 1 129 ? 3.369 24.719 23.359 1 90.81 129 GLY B N 1
ATOM 2466 C CA . GLY B 1 129 ? 2.129 24.438 22.656 1 90.81 129 GLY B CA 1
ATOM 2467 C C . GLY B 1 129 ? 1.37 25.688 22.266 1 90.81 129 GLY B C 1
ATOM 2468 O O . GLY B 1 129 ? 0.27 25.609 21.703 1 90.81 129 GLY B O 1
ATOM 2469 N N . HIS B 1 130 ? 1.93 26.797 22.547 1 93 130 HIS B N 1
ATOM 2470 C CA . HIS B 1 130 ? 1.286 28.062 22.203 1 93 130 HIS B CA 1
ATOM 2471 C C . HIS B 1 130 ? 1.91 28.672 20.953 1 93 130 HIS B C 1
ATOM 2473 O O . HIS B 1 130 ? 3.086 28.438 20.672 1 93 130 HIS B O 1
ATOM 2479 N N . PRO B 1 131 ? 1.07 29.453 20.234 1 93.75 131 PRO B N 1
ATOM 2480 C CA . PRO B 1 131 ? 1.617 30.125 19.062 1 93.75 131 PRO B CA 1
ATOM 2481 C C . PRO B 1 131 ? 2.816 31 19.375 1 93.75 131 PRO B C 1
ATOM 2483 O O . PRO B 1 131 ? 2.818 31.688 20.406 1 93.75 131 PRO B O 1
ATOM 2486 N N . THR B 1 132 ? 3.816 31.016 18.531 1 95.06 132 THR B N 1
ATOM 2487 C CA . THR B 1 132 ? 5.031 31.812 18.719 1 95.06 132 THR B CA 1
ATOM 2488 C C . THR B 1 132 ? 4.855 33.219 18.141 1 95.06 132 THR B C 1
ATOM 2490 O O . THR B 1 132 ? 5.656 34.094 18.422 1 95.06 132 THR B O 1
ATOM 2493 N N . GLY B 1 133 ? 3.885 33.406 17.391 1 95.06 133 GLY B N 1
ATOM 2494 C CA . GLY B 1 133 ? 3.713 34.625 16.625 1 95.06 133 GLY B CA 1
ATOM 2495 C C . GLY B 1 133 ? 4.23 34.531 15.211 1 95.06 133 GLY B C 1
ATOM 2496 O O . GLY B 1 133 ? 3.889 35.344 14.359 1 95.06 133 GLY B O 1
ATOM 2497 N N . GLU B 1 134 ? 5.043 33.531 14.945 1 97 134 GLU B N 1
ATOM 2498 C CA . GLU B 1 134 ? 5.566 33.281 13.602 1 97 134 GLU B CA 1
ATOM 2499 C C . GLU B 1 134 ? 4.551 32.562 12.727 1 97 134 GLU B C 1
ATOM 2501 O O . GLU B 1 134 ? 3.908 31.609 13.18 1 97 134 GLU B O 1
ATOM 2506 N N . THR B 1 135 ? 4.406 33.094 11.477 1 97.81 135 THR B N 1
ATOM 2507 C CA . THR B 1 135 ? 3.533 32.469 10.508 1 97.81 135 THR B CA 1
ATOM 2508 C C . THR B 1 135 ? 4.301 32.125 9.234 1 97.81 135 THR B C 1
ATOM 2510 O O . THR B 1 135 ? 5.301 32.781 8.914 1 97.81 135 THR B O 1
ATOM 2513 N N . VAL B 1 136 ? 3.875 31.031 8.625 1 97.56 136 VAL B N 1
ATOM 2514 C CA . VAL B 1 136 ? 4.469 30.578 7.367 1 97.56 136 VAL B CA 1
ATOM 2515 C C . VAL B 1 136 ? 3.367 30.312 6.344 1 97.56 136 VAL B C 1
ATOM 2517 O O . VAL B 1 136 ? 2.348 29.688 6.672 1 97.56 136 VAL B O 1
ATOM 2520 N N . GLN B 1 137 ? 3.568 30.875 5.125 1 97.69 137 GLN B N 1
ATOM 2521 C CA . GLN B 1 137 ? 2.682 30.469 4.039 1 97.69 137 GLN B CA 1
ATOM 2522 C C . GLN B 1 137 ? 2.984 29.031 3.586 1 97.69 137 GLN B C 1
ATOM 2524 O O . GLN B 1 137 ? 4.145 28.688 3.357 1 97.69 137 GLN B O 1
ATOM 2529 N N . GLY B 1 138 ? 1.949 28.203 3.533 1 98.12 138 GLY B N 1
ATOM 2530 C CA . GLY B 1 138 ? 2.111 26.828 3.1 1 98.12 138 GLY B CA 1
ATOM 2531 C C . GLY B 1 138 ? 0.85 26.234 2.496 1 98.12 138 GLY B C 1
ATOM 2532 O O . GLY B 1 138 ? -0.097 26.969 2.193 1 98.12 138 GLY B O 1
ATOM 2533 N N . ASP B 1 139 ? 0.889 24.969 2.211 1 98.5 139 ASP B N 1
ATOM 2534 C CA . ASP B 1 139 ? -0.241 24.234 1.643 1 98.5 139 ASP B CA 1
ATOM 2535 C C . ASP B 1 139 ? -0.903 23.344 2.691 1 98.5 139 ASP B C 1
ATOM 2537 O O . ASP B 1 139 ? -0.285 23 3.699 1 98.5 139 ASP B O 1
ATOM 2541 N N . ILE B 1 140 ? -2.121 23.016 2.473 1 98.56 140 ILE B N 1
ATOM 2542 C CA . ILE B 1 140 ? -2.9 22.094 3.289 1 98.56 140 ILE B CA 1
ATOM 2543 C C . ILE B 1 140 ? -3.807 21.25 2.391 1 98.56 140 ILE B C 1
ATOM 2545 O O . ILE B 1 140 ? -4.207 21.688 1.313 1 98.56 140 ILE B O 1
ATOM 2549 N N . TYR B 1 141 ? -4.051 20.031 2.811 1 98.5 141 TYR B N 1
ATOM 2550 C CA . TYR B 1 141 ? -5.004 19.188 2.107 1 98.5 141 TYR B CA 1
ATOM 2551 C C . TYR B 1 141 ? -6.414 19.375 2.652 1 98.5 141 TYR B C 1
ATOM 2553 O O . TYR B 1 141 ? -6.684 19.062 3.816 1 98.5 141 TYR B O 1
ATOM 2561 N N . VAL B 1 142 ? -7.293 19.781 1.777 1 98.19 142 VAL B N 1
ATOM 2562 C CA . VAL B 1 142 ? -8.664 20.062 2.209 1 98.19 142 VAL B CA 1
ATOM 2563 C C . VAL B 1 142 ? -9.617 19.062 1.567 1 98.19 142 VAL B C 1
ATOM 2565 O O . VAL B 1 142 ? -9.492 18.75 0.38 1 98.19 142 VAL B O 1
ATOM 2568 N N . TRP B 1 143 ? -10.625 18.594 2.35 1 97.88 143 TRP B N 1
ATOM 2569 C CA . TRP B 1 143 ? -11.594 17.609 1.893 1 97.88 143 TRP B CA 1
ATOM 2570 C C . TRP B 1 143 ? -12.438 18.156 0.745 1 97.88 143 TRP B C 1
ATOM 2572 O O . TRP B 1 143 ? -13.062 19.203 0.875 1 97.88 143 TRP B O 1
ATOM 2582 N N . VAL B 1 144 ? -12.445 17.438 -0.392 1 97.25 144 VAL B N 1
ATOM 2583 C CA . VAL B 1 144 ? -13.289 17.828 -1.517 1 97.25 144 VAL B CA 1
ATOM 2584 C C . VAL B 1 144 ? -14.141 16.625 -1.95 1 97.25 144 VAL B C 1
ATOM 2586 O O . VAL B 1 144 ? -14.711 16.625 -3.045 1 97.25 144 VAL B O 1
ATOM 2589 N N . GLY B 1 145 ? -14.125 15.586 -1.137 1 96.19 145 GLY B N 1
ATOM 2590 C CA . GLY B 1 145 ? -14.961 14.422 -1.391 1 96.19 145 GLY B CA 1
ATOM 2591 C C . GLY B 1 145 ? -16.422 14.641 -1.044 1 96.19 145 GLY B C 1
ATOM 2592 O O . GLY B 1 145 ? -16.844 15.781 -0.85 1 96.19 145 GLY B O 1
ATOM 2593 N N . ASP B 1 146 ? -17.188 13.594 -0.982 1 96.44 146 ASP B N 1
ATOM 2594 C CA . ASP B 1 146 ? -18.609 13.633 -0.659 1 96.44 146 ASP B CA 1
ATOM 2595 C C . ASP B 1 146 ? -18.844 14.164 0.754 1 96.44 146 ASP B C 1
ATOM 2597 O O . ASP B 1 146 ? -18.422 13.547 1.732 1 96.44 146 ASP B O 1
ATOM 2601 N N . LYS B 1 147 ? -19.531 15.164 0.884 1 96 147 LYS B N 1
ATOM 2602 C CA . LYS B 1 147 ? -19.781 15.789 2.176 1 96 147 LYS B CA 1
ATOM 2603 C C . LYS B 1 147 ? -20.609 14.883 3.078 1 96 147 LYS B C 1
ATOM 2605 O O . LYS B 1 147 ? -20.547 14.992 4.305 1 96 147 LYS B O 1
ATOM 2610 N N . ASP B 1 148 ? -21.344 13.961 2.488 1 97.38 148 ASP B N 1
ATOM 2611 C CA . ASP B 1 148 ? -22.172 13.039 3.258 1 97.38 148 ASP B CA 1
ATOM 2612 C C . ASP B 1 148 ? -21.328 12.062 4.062 1 97.38 148 ASP B C 1
ATOM 2614 O O . ASP B 1 148 ? -21.828 11.398 4.973 1 97.38 148 ASP B O 1
ATOM 2618 N N . MET B 1 149 ? -20.094 12.047 3.723 1 97.94 149 MET B N 1
ATOM 2619 C CA . MET B 1 149 ? -19.188 11.141 4.422 1 97.94 149 MET B CA 1
ATOM 2620 C C . MET B 1 149 ? -18.641 11.789 5.695 1 97.94 149 MET B C 1
ATOM 2622 O O . MET B 1 149 ? -18.047 11.117 6.535 1 97.94 149 MET B O 1
ATOM 2626 N N . LEU B 1 150 ? -18.891 13.055 5.852 1 97.69 150 LEU B N 1
ATOM 2627 C CA . LEU B 1 150 ? -18.359 13.781 7 1 97.69 150 LEU B CA 1
ATOM 2628 C C . LEU B 1 150 ? -19.281 13.625 8.211 1 97.69 150 LEU B C 1
ATOM 2630 O O . LEU B 1 150 ? -20.5 13.609 8.07 1 97.69 150 LEU B O 1
ATOM 2634 N N . THR B 1 151 ? -18.641 13.484 9.367 1 97.19 151 THR B N 1
ATOM 2635 C CA . THR B 1 151 ? -19.391 13.492 10.625 1 97.19 151 THR B CA 1
ATOM 2636 C C . THR B 1 151 ? -19.172 14.805 11.375 1 97.19 151 THR B C 1
ATOM 2638 O O . THR B 1 151 ? -18.422 15.672 10.922 1 97.19 151 THR B O 1
ATOM 2641 N N . THR B 1 152 ? -19.922 14.938 12.461 1 93.31 152 THR B N 1
ATOM 2642 C CA . THR B 1 152 ? -19.734 16.109 13.312 1 93.31 152 THR B CA 1
ATOM 2643 C C . THR B 1 152 ? -18.781 15.781 14.469 1 93.31 152 THR B C 1
ATOM 2645 O O . THR B 1 152 ? -18.453 16.656 15.273 1 93.31 152 THR B O 1
ATOM 2648 N N . GLU B 1 153 ? -18.359 14.562 14.484 1 95.94 153 GLU B N 1
ATOM 2649 C CA . GLU B 1 153 ? -17.5 14.117 15.578 1 95.94 153 GLU B CA 1
ATOM 2650 C C . GLU B 1 153 ? -16.047 14.477 15.312 1 95.94 153 GLU B C 1
ATOM 2652 O O . GLU B 1 153 ? -15.562 14.391 14.18 1 95.94 153 GLU B O 1
ATOM 2657 N N . PRO B 1 154 ? -15.367 14.852 16.375 1 95.62 154 PRO B N 1
ATOM 2658 C CA . PRO B 1 154 ? -13.938 15.117 16.203 1 95.62 154 PRO B CA 1
ATOM 2659 C C . PRO B 1 154 ? -13.141 13.844 15.906 1 95.62 154 PRO B C 1
ATOM 2661 O O . PRO B 1 154 ? -13.5 12.766 16.375 1 95.62 154 PRO B O 1
ATOM 2664 N N . TRP B 1 155 ? -12.141 13.938 15.102 1 98.12 155 TRP B N 1
ATOM 2665 C CA . TRP B 1 155 ? -11.172 12.867 14.867 1 98.12 155 TRP B CA 1
ATOM 2666 C C . TRP B 1 155 ? -10.016 12.953 15.859 1 98.12 155 TRP B C 1
ATOM 2668 O O . TRP B 1 155 ? -9.523 14.047 16.156 1 98.12 155 TRP B O 1
ATOM 2678 N N . GLU B 1 156 ? -9.555 11.828 16.344 1 97.5 156 GLU B N 1
ATOM 2679 C CA . GLU B 1 156 ? -8.531 11.789 17.375 1 97.5 156 GLU B CA 1
ATOM 2680 C C . GLU B 1 156 ? -7.289 11.039 16.906 1 97.5 156 GLU B C 1
ATOM 2682 O O . GLU B 1 156 ? -7.348 9.828 16.656 1 97.5 156 GLU B O 1
ATOM 2687 N N . LEU B 1 157 ? -6.172 11.688 16.984 1 98.44 157 LEU B N 1
ATOM 2688 C CA . LEU B 1 157 ? -4.902 11.094 16.562 1 98.44 157 LEU B CA 1
ATOM 2689 C C . LEU B 1 157 ? -4.531 9.922 17.469 1 98.44 157 LEU B C 1
ATOM 2691 O O . LEU B 1 157 ? -4.117 8.867 17 1 98.44 157 LEU B O 1
ATOM 2695 N N . ASP B 1 158 ? -4.723 10.156 18.734 1 98.25 158 ASP B N 1
ATOM 2696 C CA . ASP B 1 158 ? -4.324 9.133 19.703 1 98.25 158 ASP B CA 1
ATOM 2697 C C . ASP B 1 158 ? -5.09 7.832 19.469 1 98.25 158 ASP B C 1
ATOM 2699 O O . ASP B 1 158 ? -4.523 6.742 19.594 1 98.25 158 ASP B O 1
ATOM 2703 N N . LYS B 1 159 ? -6.305 7.988 19.156 1 98.19 159 LYS B N 1
ATOM 2704 C CA . LYS B 1 159 ? -7.105 6.805 18.859 1 98.19 159 LYS B CA 1
ATOM 2705 C C . LYS B 1 159 ? -6.586 6.086 17.609 1 98.19 159 LYS B C 1
ATOM 2707 O O . LYS B 1 159 ? -6.473 4.859 17.594 1 98.19 159 LYS B O 1
ATOM 2712 N N . PHE B 1 160 ? -6.32 6.805 16.594 1 98.62 160 PHE B N 1
ATOM 2713 C CA . PHE B 1 160 ? -5.754 6.227 15.375 1 98.62 160 PHE B CA 1
ATOM 2714 C C . PHE B 1 160 ? -4.457 5.488 15.672 1 98.62 160 PHE B C 1
ATOM 2716 O O . PHE B 1 160 ? -4.273 4.348 15.25 1 98.62 160 PHE B O 1
ATOM 2723 N N . ILE B 1 161 ? -3.568 6.117 16.438 1 98.75 161 ILE B N 1
ATOM 2724 C CA . ILE B 1 161 ? -2.26 5.543 16.734 1 98.75 161 ILE B CA 1
ATOM 2725 C C . ILE B 1 161 ? -2.432 4.258 17.531 1 98.75 161 ILE B C 1
ATOM 2727 O O . ILE B 1 161 ? -1.802 3.24 17.234 1 98.75 161 ILE B O 1
ATOM 2731 N N . LYS B 1 162 ? -3.316 4.297 18.453 1 98.5 162 LYS B N 1
ATOM 2732 C CA . LYS B 1 162 ? -3.506 3.166 19.359 1 98.5 162 LYS B CA 1
ATOM 2733 C C . LYS B 1 162 ? -4.203 2.008 18.656 1 98.5 162 LYS B C 1
ATOM 2735 O O . LYS B 1 162 ? -3.863 0.843 18.875 1 98.5 162 LYS B O 1
ATOM 2740 N N . GLU B 1 163 ? -5.102 2.354 17.766 1 98.5 163 GLU B N 1
ATOM 2741 C CA . GLU B 1 163 ? -6.008 1.309 17.312 1 98.5 163 GLU B CA 1
ATOM 2742 C C . GLU B 1 163 ? -5.695 0.897 15.875 1 98.5 163 GLU B C 1
ATOM 2744 O O . GLU B 1 163 ? -6.035 -0.21 15.445 1 98.5 163 GLU B O 1
ATOM 2749 N N . ARG B 1 164 ? -5.07 1.771 15.062 1 98.56 164 ARG B N 1
ATOM 2750 C CA . ARG B 1 164 ? -5.102 1.506 13.625 1 98.56 164 ARG B CA 1
ATOM 2751 C C . ARG B 1 164 ? -3.705 1.618 13.023 1 98.56 164 ARG B C 1
ATOM 2753 O O . ARG B 1 164 ? -3.42 1.004 11.992 1 98.56 164 ARG B O 1
ATOM 2760 N N . LEU B 1 165 ? -2.76 2.299 13.641 1 98.75 165 LEU B N 1
ATOM 2761 C CA . LEU B 1 165 ? -1.473 2.609 13.023 1 98.75 165 LEU B CA 1
ATOM 2762 C C . LEU B 1 165 ? -0.722 1.332 12.664 1 98.75 165 LEU B C 1
ATOM 2764 O O . LEU B 1 165 ? -0.185 1.215 11.562 1 98.75 165 LEU B O 1
ATOM 2768 N N . GLU B 1 166 ? -0.684 0.396 13.562 1 98.19 166 GLU B N 1
ATOM 2769 C CA . GLU B 1 166 ? 0.046 -0.842 13.312 1 98.19 166 GLU B CA 1
ATOM 2770 C C . GLU B 1 166 ? -0.512 -1.571 12.094 1 98.19 166 GLU B C 1
ATOM 2772 O O . GLU B 1 166 ? 0.245 -2.135 11.297 1 98.19 166 GLU B O 1
ATOM 2777 N N . ASP B 1 167 ? -1.846 -1.583 11.945 1 96.81 167 ASP B N 1
ATOM 2778 C CA . ASP B 1 167 ? -2.473 -2.201 10.781 1 96.81 167 ASP B CA 1
ATOM 2779 C C . ASP B 1 167 ? -1.989 -1.55 9.484 1 96.81 167 ASP B C 1
ATOM 2781 O O . ASP B 1 167 ? -1.726 -2.24 8.5 1 96.81 167 ASP B O 1
ATOM 2785 N N . TRP B 1 168 ? -1.904 -0.265 9.492 1 97 168 TRP B N 1
ATOM 2786 C CA . TRP B 1 168 ? -1.425 0.472 8.328 1 97 168 TRP B CA 1
ATOM 2787 C C . TRP B 1 168 ? 0.027 0.119 8.023 1 97 168 TRP B C 1
ATOM 2789 O O . TRP B 1 168 ? 0.371 -0.173 6.875 1 97 168 TRP B O 1
ATOM 2799 N N . LEU B 1 169 ? 0.858 0.135 9.031 1 97.5 169 LEU B N 1
ATOM 2800 C CA . LEU B 1 169 ? 2.277 -0.143 8.836 1 97.5 169 LEU B CA 1
ATOM 2801 C C . LEU B 1 169 ? 2.488 -1.57 8.344 1 97.5 169 LEU B C 1
ATOM 2803 O O . LEU B 1 169 ? 3.357 -1.821 7.504 1 97.5 169 LEU B O 1
ATOM 2807 N N . ASP B 1 170 ? 1.683 -2.451 8.852 1 94.88 170 ASP B N 1
ATOM 2808 C CA . ASP B 1 170 ? 1.755 -3.834 8.391 1 94.88 170 ASP B CA 1
ATOM 2809 C C . ASP B 1 170 ? 1.345 -3.941 6.922 1 94.88 170 ASP B C 1
ATOM 2811 O O . ASP B 1 170 ? 1.983 -4.652 6.145 1 94.88 170 ASP B O 1
ATOM 2815 N N . LEU B 1 171 ? 0.298 -3.285 6.59 1 92.56 171 LEU B N 1
ATOM 2816 C CA . LEU B 1 171 ? -0.211 -3.307 5.223 1 92.56 171 LEU B CA 1
ATOM 2817 C C . LEU B 1 171 ? 0.838 -2.791 4.242 1 92.56 171 LEU B C 1
ATOM 2819 O O . LEU B 1 171 ? 0.992 -3.334 3.148 1 92.56 171 LEU B O 1
ATOM 2823 N N . PHE B 1 172 ? 1.558 -1.795 4.629 1 94.81 172 PHE B N 1
ATOM 2824 C CA . PHE B 1 172 ? 2.482 -1.143 3.711 1 94.81 172 PHE B CA 1
ATOM 2825 C C . PHE B 1 172 ? 3.877 -1.743 3.828 1 94.81 172 PHE B C 1
ATOM 2827 O O . PHE B 1 172 ? 4.809 -1.303 3.15 1 94.81 172 PHE B O 1
ATOM 2834 N N . ASP B 1 173 ? 4.031 -2.686 4.695 1 94.56 173 ASP B N 1
ATOM 2835 C CA . ASP B 1 173 ? 5.328 -3.338 4.855 1 94.56 173 ASP B CA 1
ATOM 2836 C C . ASP B 1 173 ? 5.824 -3.904 3.527 1 94.56 173 ASP B C 1
ATOM 2838 O O . ASP B 1 173 ? 5.047 -4.488 2.768 1 94.56 173 ASP B O 1
ATOM 2842 N N . GLY B 1 174 ? 7.082 -3.598 3.178 1 94.56 174 GLY B N 1
ATOM 2843 C CA . GLY B 1 174 ? 7.684 -4.07 1.942 1 94.56 174 GLY B CA 1
ATOM 2844 C C . GLY B 1 174 ? 7.414 -3.16 0.76 1 94.56 174 GLY B C 1
ATOM 2845 O O . GLY B 1 174 ? 7.859 -3.434 -0.356 1 94.56 174 GLY B O 1
ATOM 2846 N N . MET B 1 175 ? 6.703 -2.109 0.939 1 97.06 175 MET B N 1
ATOM 2847 C CA . MET B 1 175 ? 6.379 -1.157 -0.12 1 97.06 175 MET B CA 1
ATOM 2848 C C . MET B 1 175 ? 6.961 0.218 0.188 1 97.06 175 MET B C 1
ATOM 2850 O O . MET B 1 175 ? 7.402 0.473 1.31 1 97.06 175 MET B O 1
ATOM 2854 N N . GLU B 1 176 ? 6.953 1.086 -0.766 1 96.62 176 GLU B N 1
ATOM 2855 C CA . GLU B 1 176 ? 7.293 2.496 -0.595 1 96.62 176 GLU B CA 1
ATOM 2856 C C . GLU B 1 176 ? 6.566 3.365 -1.618 1 96.62 176 GLU B C 1
ATOM 2858 O O . GLU B 1 176 ? 6.082 2.865 -2.633 1 96.62 176 GLU B O 1
ATOM 2863 N N . MET B 1 177 ? 6.461 4.582 -1.298 1 97.06 177 MET B N 1
ATOM 2864 C CA . MET B 1 177 ? 5.938 5.551 -2.254 1 97.06 177 MET B CA 1
ATOM 2865 C C . MET B 1 177 ? 6.965 5.859 -3.338 1 97.06 177 MET B C 1
ATOM 2867 O O . MET B 1 177 ? 8.156 6.012 -3.047 1 97.06 177 MET B O 1
ATOM 2871 N N . VAL B 1 178 ? 6.527 6.051 -4.57 1 94.69 178 VAL B N 1
ATOM 2872 C CA . VAL B 1 178 ? 7.438 6.195 -5.703 1 94.69 178 VAL B CA 1
ATOM 2873 C C . VAL B 1 178 ? 7.883 7.652 -5.82 1 94.69 178 VAL B C 1
ATOM 2875 O O . VAL B 1 178 ? 9.07 7.93 -6.004 1 94.69 178 VAL B O 1
ATOM 2878 N N . GLY B 1 179 ? 6.91 8.57 -5.594 1 92.38 179 GLY B N 1
ATOM 2879 C CA . GLY B 1 179 ? 7.23 9.969 -5.82 1 92.38 179 GLY B CA 1
ATOM 2880 C C . GLY B 1 179 ? 7.523 10.281 -7.273 1 92.38 179 GLY B C 1
ATOM 2881 O O . GLY B 1 179 ? 6.969 9.656 -8.18 1 92.38 179 GLY B O 1
ATOM 2882 N N . GLU B 1 180 ? 8.219 11.453 -7.562 1 82.75 180 GLU B N 1
ATOM 2883 C CA . GLU B 1 180 ? 8.562 11.867 -8.922 1 82.75 180 GLU B CA 1
ATOM 2884 C C . GLU B 1 180 ? 9.711 11.039 -9.477 1 82.75 180 GLU B C 1
ATOM 2886 O O . GLU B 1 180 ? 10.625 10.656 -8.742 1 82.75 180 GLU B O 1
ATOM 2891 N N . ASP B 1 181 ? 9.5 10.367 -10.758 1 65.12 181 ASP B N 1
ATOM 2892 C CA . ASP B 1 181 ? 10.594 9.711 -11.461 1 65.12 181 ASP B CA 1
ATOM 2893 C C . ASP B 1 181 ? 11.664 10.711 -11.883 1 65.12 181 ASP B C 1
ATOM 2895 O O . ASP B 1 181 ? 11.344 11.836 -12.281 1 65.12 181 ASP B O 1
ATOM 2899 N N . TYR B 1 182 ? 12.844 10.789 -11.266 1 51.59 182 TYR B N 1
ATOM 2900 C CA . TYR B 1 182 ? 13.906 11.602 -11.867 1 51.59 182 TYR B CA 1
ATOM 2901 C C . TYR B 1 182 ? 14.227 11.125 -13.273 1 51.59 182 TYR B C 1
ATOM 2903 O O . TYR B 1 182 ? 15.18 10.359 -13.477 1 51.59 182 TYR B O 1
ATOM 2911 N N . ARG B 1 183 ? 13.594 10.375 -14.102 1 40.44 183 ARG B N 1
ATOM 2912 C CA . ARG B 1 183 ? 14.219 10.031 -15.367 1 40.44 183 ARG B CA 1
ATOM 2913 C C . ARG B 1 183 ? 14.758 11.273 -16.078 1 40.44 183 ARG B C 1
ATOM 2915 O O . ARG B 1 183 ? 15.531 11.164 -17.031 1 40.44 183 ARG B O 1
ATOM 2922 N N . ASP B 1 184 ? 13.984 12.289 -16.5 1 33.94 184 ASP B N 1
ATOM 2923 C CA . ASP B 1 184 ? 14.422 13.133 -17.609 1 33.94 184 ASP B CA 1
ATOM 2924 C C . ASP B 1 184 ? 15.781 13.766 -17.312 1 33.94 184 ASP B C 1
ATOM 2926 O O . ASP B 1 184 ? 16.672 13.758 -18.172 1 33.94 184 ASP B O 1
ATOM 2930 N N . GLY B 1 185 ? 15.961 15.156 -16.672 1 28.08 185 GLY B N 1
ATOM 2931 C CA . GLY B 1 185 ? 16.594 16.312 -17.266 1 28.08 185 GLY B CA 1
ATOM 2932 C C . GLY B 1 185 ? 18.109 16.312 -17.078 1 28.08 185 GLY B C 1
ATOM 2933 O O . GLY B 1 185 ? 18.766 17.344 -17.297 1 28.08 185 GLY B O 1
ATOM 2934 N N . GLU B 1 186 ? 19.016 15.203 -16.875 1 24.91 186 GLU B N 1
ATOM 2935 C CA . GLU B 1 186 ? 20.141 15.711 -17.656 1 24.91 186 GLU B CA 1
ATOM 2936 C C . GLU B 1 186 ? 19.875 15.555 -19.156 1 24.91 186 GLU B C 1
ATOM 2938 O O . GLU B 1 186 ? 19.219 14.602 -19.578 1 24.91 186 GLU B O 1
#

pLDDT: mean 85.82, std 23.15, range [23.16, 98.81]

Solvent-accessible surface area (backbone atoms only — not comparable to full-atom values): 20948 Å² total; per-residue (Å²): 132,81,78,65,66,60,80,79,75,86,71,82,76,77,73,78,69,74,74,66,77,65,60,95,66,48,44,75,31,37,44,40,65,45,62,61,61,43,50,39,56,31,18,21,48,60,70,47,37,46,83,45,40,75,75,41,60,88,28,51,41,54,23,34,33,64,34,25,40,59,20,25,30,67,98,49,90,45,54,36,37,42,81,37,91,47,78,41,34,55,38,66,34,33,37,31,54,50,80,34,52,33,40,50,40,17,54,51,47,70,63,40,85,47,37,41,81,39,80,46,64,34,35,32,36,39,98,85,70,42,74,66,80,50,70,43,78,27,33,33,67,34,56,66,51,68,69,86,40,54,49,91,46,72,56,55,65,67,56,37,56,74,73,40,42,65,61,52,53,59,68,45,50,60,36,27,49,60,39,55,80,84,69,72,90,123,133,80,79,66,66,60,81,80,75,86,70,83,77,78,72,81,69,74,76,64,77,66,58,96,66,48,46,76,32,35,45,40,65,45,62,61,62,43,50,40,56,32,18,21,50,59,71,48,35,45,84,45,40,75,75,41,60,88,29,51,39,55,23,33,33,64,34,25,41,57,21,26,29,67,97,50,89,45,56,36,37,41,82,38,91,47,77,41,34,53,37,66,34,32,37,32,54,51,81,33,51,34,41,51,42,18,52,52,47,72,63,40,86,46,36,41,83,40,80,45,65,34,36,34,36,40,99,84,69,43,74,65,81,50,70,42,77,25,34,33,67,33,56,67,54,69,69,84,40,52,49,91,46,73,56,55,64,67,56,37,56,73,73,41,42,65,60,53,54,59,68,47,52,58,36,30,50,62,39,54,79,84,72,67,90,122

Nearest PDB structures (foldseek):
  2g0q-assembly1_A  TM=6.740E-01  e=3.216E-08  Arabidopsis thaliana
  2jqv-assembly1_A  TM=6.036E-01  e=3.216E-08  Arabidopsis thaliana
  6ky1-assembly1_A  TM=5.868E-01  e=7.212E-05  Homo sapiens
  2qik-assembly1_A  TM=5.780E-01  e=6.482E-04  Bacillus subtilis
  8k2m-assembly1_A  TM=2.007E-01  e=1.598E-02  Paenibacillus sp. TS12

InterPro domains:
  IPR009288 Gamma-glutamylcyclotransferase, AIG2-like domain [PF06094] (30-155)
  IPR013024 Gamma-glutamyl cyclotransferase-like [cd06661] (30-143)
  IPR036568 Gamma-glutamyl cyclotransferase-like superfamily [SSF110857] (29-147)
  IPR045038 Protein AIG2-like [PTHR31544] (24-172)

Sequence (372 aa):
MQQRRCEVEKGTEKDSSRTCSASVGAPRPLFVYGTLRAKPLLAWAVLGDSSRVDDLDDMIRPAQVSKYTRVAVKHSDYPAVIRSAEEGDCVDGYLLQLDTRSQRKKLDDFEGETYAVESTIVSLLGSDGHPTGETVQGDIYVWVGDKDMLTTEPWELDKFIKERLEDWLDLFDGMEMVGEDYRDGEMQQRRCEVEKGTEKDSSRTCSASVGAPRPLFVYGTLRAKPLLAWAVLGDSSRVDDLDDMIRPAQVSKYTRVAVKHSDYPAVIRSAEEGDCVDGYLLQLDTRSQRKKLDDFEGETYAVESTIVSLLGSDGHPTGETVQGDIYVWVGDKDMLTTEPWELDKFIKERLEDWLDLFDGMEMVGEDYRDGE

Foldseek 3Di:
DDQPQAPPPPPDCPPPVPVPVPVPFWAFKEWDFKQCQQQLVVCCLQVVGSVPSVVCVVFKFKWKFFQWAWFPFAPDLIIAIDGHPDRRGMTITIIGGHGGQQSVQSVDVVVPDQWDKDKGKIFTADPVRHGPPDIGIGIYTHGPHDPVRTDPHHRDNVCSVVPPSVVVCVVQPPHGRDGDDPPDDD/DDQPQAPPPPPDCPPPVPPPVPPPFWAFKEWDFKQCQQQLVVCCLQVVGSVVSVVCVVFKFKWKFFQWAWFPFAPDLIIAIDGHPDRRGMTITIIGGHGGQQSVQSVDVVVPDQWDKDKGKIFTADPVRHGPPDIGIGIYTHGPHDPVRTDPHHRDNVCSVVPPSVVVCVVQPPHGGDGDDPPDDD

Organism: Cordyceps militaris (strain CM01) (NCBI:txid983644)